Protein AF-A0A9K3KNZ1-F1 (afdb_monomer_lite)

Structure (mmCIF, N/CA/C/O backbone):
data_AF-A0A9K3KNZ1-F1
#
_entry.id   AF-A0A9K3KNZ1-F1
#
loop_
_atom_site.group_PDB
_atom_site.id
_atom_site.type_symbol
_atom_site.label_atom_id
_atom_site.label_alt_id
_atom_site.label_comp_id
_atom_site.label_asym_id
_atom_site.label_entity_id
_atom_site.label_seq_id
_atom_site.pdbx_PDB_ins_code
_atom_site.Cartn_x
_atom_site.Cartn_y
_atom_site.Cartn_z
_atom_site.occupancy
_atom_site.B_iso_or_equiv
_atom_site.auth_seq_id
_atom_site.auth_comp_id
_atom_site.auth_asym_id
_atom_site.auth_atom_id
_atom_site.pdbx_PDB_model_num
ATOM 1 N N . MET A 1 1 ? -17.322 18.403 19.297 1.00 56.75 1 MET A N 1
ATOM 2 C CA . MET A 1 1 ? -16.375 17.903 18.271 1.00 56.75 1 MET A CA 1
ATOM 3 C C . MET A 1 1 ? -15.314 16.937 18.817 1.00 56.75 1 MET A C 1
ATOM 5 O O . MET A 1 1 ? -14.720 16.246 18.007 1.00 56.75 1 MET A O 1
ATOM 9 N N . GLN A 1 2 ? -15.089 16.826 20.138 1.00 58.53 2 GLN A N 1
ATOM 10 C CA . GLN A 1 2 ? -14.068 15.918 20.702 1.00 58.53 2 GLN A CA 1
ATOM 11 C C . GLN A 1 2 ? -14.453 14.420 20.696 1.00 58.53 2 GLN A C 1
ATOM 13 O O . GLN A 1 2 ? -13.563 13.578 20.705 1.00 58.53 2 GLN A O 1
ATOM 18 N N . ASP A 1 3 ? -15.739 14.062 20.605 1.00 65.00 3 ASP A N 1
ATOM 19 C CA . ASP A 1 3 ? -16.159 12.649 20.689 1.00 65.00 3 ASP A CA 1
ATOM 20 C C . ASP A 1 3 ? -15.956 11.832 19.403 1.00 65.00 3 ASP A C 1
ATOM 22 O O . ASP A 1 3 ? -15.858 10.611 19.470 1.00 65.00 3 ASP A O 1
ATOM 26 N N . ALA A 1 4 ? -15.814 12.471 18.235 1.00 68.81 4 ALA A N 1
ATOM 27 C CA . ALA A 1 4 ? -15.730 11.769 16.945 1.00 68.81 4 ALA A CA 1
ATOM 28 C C . ALA A 1 4 ? -14.443 10.936 16.753 1.00 68.81 4 ALA A C 1
ATOM 30 O O . ALA A 1 4 ? -14.335 10.170 15.798 1.00 68.81 4 ALA A O 1
ATOM 31 N N . HIS A 1 5 ? -13.453 11.092 17.637 1.00 73.81 5 HIS A N 1
ATOM 32 C CA . HIS A 1 5 ? -12.171 10.388 17.557 1.00 73.81 5 HIS A CA 1
ATOM 33 C C . HIS A 1 5 ? -12.061 9.186 18.500 1.00 73.81 5 HIS A C 1
ATOM 35 O O . HIS A 1 5 ? -11.111 8.418 18.365 1.00 73.81 5 HIS A O 1
ATOM 41 N N . ARG A 1 6 ? -13.004 8.997 19.435 1.00 76.19 6 ARG A N 1
ATOM 42 C CA . ARG A 1 6 ? -12.892 7.946 20.462 1.00 76.19 6 ARG A CA 1
ATOM 43 C C . ARG A 1 6 ? -12.923 6.530 19.890 1.00 76.19 6 ARG A C 1
ATOM 45 O O . ARG A 1 6 ? -12.219 5.670 20.405 1.00 76.19 6 ARG A O 1
ATOM 52 N N . ASP A 1 7 ? -13.645 6.329 18.793 1.00 86.12 7 ASP A N 1
ATOM 53 C CA . ASP A 1 7 ? -13.829 5.002 18.193 1.00 86.12 7 ASP A CA 1
ATOM 54 C C . ASP A 1 7 ? -12.825 4.696 17.071 1.00 86.12 7 ASP A C 1
ATOM 56 O O . ASP A 1 7 ? -12.917 3.663 16.409 1.00 86.12 7 ASP A O 1
ATOM 60 N N . LYS A 1 8 ? -11.864 5.595 16.819 1.00 92.12 8 LYS A N 1
ATOM 61 C CA . LYS A 1 8 ? -10.860 5.391 15.774 1.00 92.12 8 LYS A CA 1
ATOM 62 C C . LYS A 1 8 ? -9.713 4.528 16.277 1.00 92.12 8 LYS A C 1
ATOM 64 O O . LYS A 1 8 ? -9.172 4.757 17.362 1.00 92.12 8 LYS A O 1
ATOM 69 N N . LEU A 1 9 ? -9.297 3.591 15.432 1.00 96.31 9 LEU A N 1
ATOM 70 C CA . LEU A 1 9 ? -8.069 2.833 15.613 1.00 96.31 9 LEU A CA 1
ATOM 71 C C . LEU A 1 9 ? -6.930 3.459 14.807 1.00 96.31 9 LEU A C 1
ATOM 73 O O . LEU A 1 9 ? -7.128 4.052 13.745 1.00 96.31 9 LEU A O 1
ATOM 77 N N . TYR A 1 10 ? -5.722 3.308 15.330 1.00 96.88 10 TYR A N 1
ATOM 78 C CA . TYR A 1 10 ? -4.484 3.812 14.765 1.00 96.88 10 TYR A CA 1
ATOM 79 C C . TYR A 1 10 ? -3.461 2.685 14.714 1.00 96.88 10 TYR A C 1
ATOM 81 O O . TYR A 1 10 ? -3.226 1.983 15.696 1.00 96.88 10 TYR A O 1
ATOM 89 N N . PHE A 1 11 ? -2.823 2.534 13.562 1.00 96.38 11 PHE A N 1
ATOM 90 C CA . PHE A 1 11 ? -1.674 1.670 13.368 1.00 96.38 11 PHE A CA 1
ATOM 91 C C . PHE A 1 11 ? -0.395 2.459 13.620 1.00 96.38 11 PHE A C 1
ATOM 93 O O . PHE A 1 11 ? -0.105 3.426 12.916 1.00 96.38 11 PHE A O 1
ATOM 100 N N . VAL A 1 12 ? 0.395 2.016 14.590 1.00 96.50 12 VAL A N 1
ATOM 101 C CA . VAL A 1 12 ? 1.758 2.493 14.816 1.00 96.50 12 VAL A CA 1
ATOM 102 C C . VAL A 1 12 ? 2.707 1.491 14.181 1.00 96.50 12 VAL A C 1
ATOM 104 O O . VAL A 1 12 ? 2.784 0.337 14.605 1.00 96.50 12 VAL A O 1
ATOM 107 N N . LYS A 1 13 ? 3.403 1.928 13.133 1.00 94.88 13 LYS A N 1
ATOM 108 C CA . LYS A 1 13 ? 4.329 1.112 12.347 1.00 94.88 13 LYS A CA 1
ATOM 109 C C . LYS A 1 13 ? 5.753 1.593 12.574 1.00 94.88 13 LYS A C 1
ATOM 111 O O . LYS A 1 13 ? 6.015 2.786 12.457 1.00 94.88 13 LYS A O 1
ATOM 116 N N . HIS A 1 14 ? 6.680 0.686 12.847 1.00 94.62 14 HIS A N 1
ATOM 117 C CA . HIS A 1 14 ? 8.103 1.029 12.857 1.00 94.62 14 HIS A CA 1
ATOM 118 C C . HIS A 1 14 ? 8.621 1.194 11.419 1.00 94.62 14 HIS A C 1
ATOM 120 O O . HIS A 1 14 ? 8.353 0.339 10.576 1.00 94.62 14 HIS A O 1
ATOM 126 N N . ARG A 1 15 ? 9.403 2.241 11.131 1.00 89.69 15 ARG A N 1
ATOM 127 C CA . ARG A 1 15 ? 9.950 2.545 9.790 1.00 89.69 15 ARG A CA 1
ATOM 128 C C . ARG A 1 15 ? 10.850 1.448 9.232 1.00 89.69 15 ARG A C 1
ATOM 130 O O . ARG A 1 15 ? 10.941 1.278 8.024 1.00 89.69 15 ARG A O 1
ATOM 137 N N . HIS A 1 16 ? 11.498 0.701 10.119 1.00 88.19 16 HIS A N 1
ATOM 138 C CA . HIS A 1 16 ? 12.354 -0.435 9.761 1.00 88.19 16 HIS A CA 1
ATOM 139 C C . HIS A 1 16 ? 11.642 -1.790 9.894 1.00 88.19 16 HIS A C 1
ATOM 141 O O . HIS A 1 16 ? 12.265 -2.839 9.746 1.00 88.19 16 HIS A O 1
ATOM 147 N N . GLY A 1 17 ? 10.348 -1.783 10.224 1.00 85.50 17 GLY A N 1
ATOM 148 C CA . GLY A 1 17 ? 9.545 -2.994 10.300 1.00 85.50 17 GLY A CA 1
ATOM 149 C C . GLY A 1 17 ? 9.274 -3.563 8.911 1.00 85.50 17 GLY A C 1
ATOM 150 O O . GLY A 1 17 ? 8.894 -2.832 8.004 1.00 85.50 17 GLY A O 1
ATOM 151 N N . ALA A 1 18 ? 9.415 -4.877 8.751 1.00 77.62 18 ALA A N 1
ATOM 152 C CA . ALA A 1 18 ? 9.097 -5.575 7.508 1.00 77.62 18 ALA A CA 1
ATOM 153 C C . ALA A 1 18 ? 7.996 -6.621 7.730 1.00 77.62 18 ALA A C 1
ATOM 155 O O . ALA A 1 18 ? 7.837 -7.163 8.828 1.00 77.62 18 ALA A O 1
ATOM 156 N N . GLN A 1 19 ? 7.244 -6.931 6.669 1.00 78.38 19 GLN A N 1
ATOM 157 C CA . GLN A 1 19 ? 6.255 -8.022 6.643 1.00 78.38 19 GLN A CA 1
ATOM 158 C C . GLN A 1 19 ? 5.173 -7.926 7.737 1.00 78.38 19 GLN A C 1
ATOM 160 O O . GLN A 1 19 ? 4.696 -8.942 8.238 1.00 78.38 19 GLN A O 1
ATOM 165 N N . GLY A 1 20 ? 4.813 -6.710 8.156 1.00 77.81 20 GLY A N 1
ATOM 166 C CA . GLY A 1 20 ? 3.788 -6.490 9.182 1.00 77.81 20 GLY A CA 1
ATOM 167 C C . GLY A 1 20 ? 4.187 -6.902 10.606 1.00 77.81 20 GLY A C 1
ATOM 168 O O . GLY A 1 20 ? 3.352 -6.832 11.501 1.00 77.81 20 GLY A O 1
ATOM 169 N N . LYS A 1 21 ? 5.446 -7.293 10.854 1.00 82.44 21 LYS A N 1
ATOM 170 C CA . LYS A 1 21 ? 5.914 -7.760 12.176 1.00 82.44 21 LYS A CA 1
ATOM 171 C C . LYS A 1 21 ? 6.105 -6.647 13.213 1.00 82.44 21 LYS A C 1
ATOM 173 O O . LYS A 1 21 ? 6.430 -6.932 14.360 1.00 82.44 21 LYS A O 1
ATOM 178 N N . SER A 1 22 ? 5.914 -5.389 12.824 1.00 90.06 22 SER A N 1
ATOM 179 C CA . SER A 1 22 ? 6.142 -4.218 13.683 1.00 90.06 22 SER A CA 1
ATOM 180 C C . SER A 1 22 ? 4.995 -3.216 13.585 1.00 90.06 22 SER A C 1
ATOM 182 O O . SER A 1 22 ? 5.227 -2.009 13.510 1.00 90.06 22 SER A O 1
ATOM 184 N N . VAL A 1 23 ? 3.766 -3.733 13.520 1.00 94.12 23 VAL A N 1
ATOM 185 C CA . VAL A 1 23 ? 2.541 -2.931 13.528 1.00 94.12 23 VAL A CA 1
ATOM 186 C C . VAL A 1 23 ? 1.781 -3.209 14.816 1.00 94.12 23 VAL A C 1
ATOM 188 O O . VAL A 1 23 ? 1.350 -4.338 15.044 1.00 94.12 23 VAL A O 1
ATOM 191 N N . THR A 1 24 ? 1.590 -2.174 15.626 1.00 96.31 24 THR A N 1
ATOM 192 C CA . THR A 1 24 ? 0.745 -2.225 16.824 1.00 96.31 24 THR A CA 1
ATOM 193 C C . THR A 1 24 ? -0.505 -1.387 16.591 1.00 96.31 24 THR A C 1
ATOM 195 O O . THR A 1 24 ? -0.439 -0.344 15.939 1.00 96.31 24 THR A O 1
ATOM 198 N N . VAL A 1 25 ? -1.649 -1.850 17.092 1.00 96.56 25 VAL A N 1
ATOM 199 C CA . VAL A 1 25 ? -2.932 -1.146 16.982 1.00 96.56 25 VAL A CA 1
ATOM 200 C C . VAL A 1 25 ? -3.245 -0.482 18.314 1.00 96.56 25 VAL A C 1
ATOM 202 O O . VAL A 1 25 ? -3.122 -1.128 19.352 1.00 96.56 25 VAL A O 1
ATOM 205 N N . TYR A 1 26 ? -3.663 0.776 18.271 1.00 97.44 26 TYR A N 1
ATOM 206 C CA . TYR A 1 26 ? -4.087 1.547 19.434 1.00 97.44 26 TYR A CA 1
ATOM 207 C C . TYR A 1 26 ? -5.403 2.257 19.140 1.00 97.44 26 TYR A C 1
ATOM 209 O O . TYR A 1 26 ? -5.618 2.713 18.017 1.00 97.44 26 TYR A O 1
ATOM 217 N N . ASN A 1 27 ? -6.266 2.419 20.138 1.00 96.12 27 ASN A N 1
ATOM 218 C CA . ASN A 1 27 ? -7.286 3.467 20.079 1.00 96.12 27 ASN A CA 1
ATOM 219 C C . ASN A 1 27 ? -6.664 4.853 20.359 1.00 96.12 27 ASN A C 1
ATOM 221 O O . ASN A 1 27 ? -5.473 4.974 20.653 1.00 96.12 27 ASN A O 1
ATOM 225 N N . HIS A 1 28 ? -7.462 5.919 20.269 1.00 94.94 28 HIS A N 1
ATOM 226 C CA . HIS A 1 28 ? -6.969 7.288 20.456 1.00 94.94 28 HIS A CA 1
ATOM 227 C C . HIS A 1 28 ? -6.302 7.540 21.824 1.00 94.94 28 HIS A C 1
ATOM 229 O O . HIS A 1 28 ? -5.242 8.172 21.896 1.00 94.94 28 HIS A O 1
ATOM 235 N N . THR A 1 29 ? -6.903 7.045 22.909 1.00 95.06 29 THR A N 1
ATOM 236 C CA . THR A 1 29 ? -6.374 7.225 24.269 1.00 95.06 29 THR A CA 1
ATOM 237 C C . THR A 1 29 ? -5.060 6.469 24.435 1.00 95.06 29 THR A C 1
ATOM 239 O O . THR A 1 29 ? -4.056 7.060 24.830 1.00 95.06 29 THR A O 1
ATOM 242 N N . GLU A 1 30 ? -5.031 5.191 24.052 1.00 96.38 30 GLU A N 1
ATOM 243 C CA . GLU A 1 30 ? -3.831 4.353 24.144 1.00 96.38 30 GLU A CA 1
ATOM 244 C C . GLU A 1 30 ? -2.679 4.897 23.292 1.00 96.38 30 GLU A C 1
ATOM 246 O O . GLU A 1 30 ? -1.525 4.860 23.718 1.00 96.38 30 GLU A O 1
ATOM 251 N N . LEU A 1 31 ? -2.981 5.440 22.106 1.00 96.81 31 LEU A N 1
ATOM 252 C CA . LEU A 1 31 ? -1.990 6.078 21.244 1.00 96.81 31 LEU A CA 1
ATOM 253 C C . LEU A 1 31 ? -1.366 7.293 21.936 1.00 96.81 31 LEU A C 1
ATOM 255 O O . LEU A 1 31 ? -0.150 7.461 21.890 1.00 96.81 31 LEU A O 1
ATOM 259 N N . THR A 1 32 ? -2.184 8.127 22.583 1.00 95.19 32 THR A N 1
ATOM 260 C CA . THR A 1 32 ? -1.718 9.322 23.303 1.00 95.19 32 THR A CA 1
ATOM 261 C C . THR A 1 32 ? -0.807 8.935 24.469 1.00 95.19 32 THR A C 1
ATOM 263 O O . THR A 1 32 ? 0.271 9.506 24.637 1.00 95.19 32 THR A O 1
ATOM 266 N N . GLU A 1 33 ? -1.193 7.917 25.240 1.00 96.25 33 GLU A N 1
ATOM 267 C CA . GLU A 1 33 ? -0.370 7.382 26.329 1.00 96.25 33 GLU A CA 1
ATOM 268 C C . GLU A 1 33 ? 0.934 6.757 25.824 1.00 96.25 33 GLU A C 1
ATOM 270 O O . GLU A 1 33 ? 1.996 6.944 26.420 1.00 96.25 33 GLU A O 1
ATOM 275 N N . TRP A 1 34 ? 0.877 6.006 24.724 1.00 96.50 34 TRP A N 1
ATOM 276 C CA . TRP A 1 34 ? 2.064 5.448 24.084 1.00 96.50 34 TRP A CA 1
ATOM 277 C C . TRP A 1 34 ? 3.009 6.555 23.604 1.00 96.50 34 TRP A C 1
ATOM 279 O O . TRP A 1 34 ? 4.209 6.489 23.878 1.00 96.50 34 TRP A O 1
ATOM 289 N N . TRP A 1 35 ? 2.468 7.600 22.974 1.00 95.94 35 TRP A N 1
ATOM 290 C CA . TRP A 1 35 ? 3.231 8.744 22.476 1.00 95.94 35 TRP A CA 1
ATOM 291 C C . TRP A 1 35 ? 3.945 9.501 23.599 1.00 95.94 35 TRP A C 1
ATOM 293 O O . TRP A 1 35 ? 5.092 9.902 23.439 1.00 95.94 35 TRP A O 1
ATOM 303 N N . ALA A 1 36 ? 3.308 9.648 24.763 1.00 96.62 36 ALA A N 1
ATOM 304 C CA . ALA A 1 36 ? 3.919 10.294 25.924 1.00 96.62 36 ALA A CA 1
ATOM 305 C C . ALA A 1 36 ? 5.085 9.490 26.537 1.00 96.62 36 ALA A C 1
ATOM 307 O O . ALA A 1 36 ? 5.925 10.063 27.227 1.00 96.62 36 ALA A O 1
ATOM 308 N N . ARG A 1 37 ? 5.134 8.168 26.314 1.00 96.44 37 ARG A N 1
ATOM 309 C CA . ARG A 1 37 ? 6.168 7.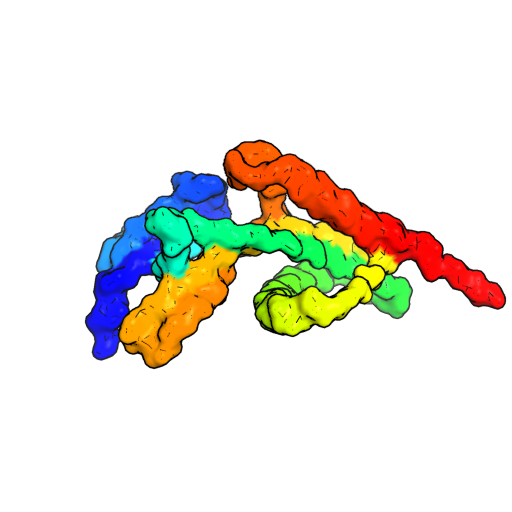272 26.866 1.00 96.44 37 ARG A CA 1
ATOM 310 C C . ARG A 1 37 ? 7.308 6.965 25.897 1.00 96.44 37 ARG A C 1
ATOM 312 O O . ARG A 1 37 ? 8.347 6.477 26.337 1.00 96.44 37 ARG A O 1
ATOM 319 N N . THR A 1 38 ? 7.114 7.158 24.594 1.00 94.25 38 THR A N 1
ATOM 320 C CA . THR A 1 38 ? 8.147 6.826 23.608 1.00 94.25 38 THR A CA 1
ATOM 321 C C . THR A 1 38 ? 9.215 7.918 23.546 1.00 94.25 38 THR A C 1
ATOM 323 O O . THR A 1 38 ? 8.913 9.099 23.400 1.00 94.25 38 THR A O 1
ATOM 326 N N . ASN A 1 39 ? 10.484 7.520 23.631 1.00 92.75 39 ASN A N 1
ATOM 327 C CA . ASN A 1 39 ? 11.619 8.448 23.580 1.00 92.75 39 ASN A CA 1
ATOM 328 C C . ASN A 1 39 ? 12.106 8.726 22.148 1.00 92.75 39 ASN A C 1
ATOM 330 O O . ASN A 1 39 ? 12.957 9.588 21.952 1.00 92.75 39 ASN A O 1
ATOM 334 N N . ASN A 1 40 ? 11.597 7.993 21.151 1.00 90.88 40 ASN A N 1
ATOM 335 C CA . ASN A 1 40 ? 11.980 8.167 19.753 1.00 90.88 40 ASN A CA 1
ATOM 336 C C . ASN A 1 40 ? 10.757 8.034 18.840 1.00 90.88 40 ASN A C 1
ATOM 338 O O . ASN A 1 40 ? 10.402 6.947 18.397 1.00 90.88 40 ASN A O 1
ATOM 342 N N . THR A 1 41 ? 10.097 9.155 18.568 1.00 91.75 41 THR A N 1
ATOM 343 C CA . THR A 1 41 ? 8.922 9.213 17.687 1.00 91.75 41 THR A CA 1
ATOM 344 C C . THR A 1 41 ? 9.293 9.185 16.203 1.00 91.75 41 THR A C 1
ATOM 346 O O . THR A 1 41 ? 8.449 8.857 15.369 1.00 91.75 41 THR A O 1
ATOM 349 N N . HIS A 1 42 ? 10.547 9.491 15.853 1.00 93.19 42 HIS A N 1
ATOM 350 C CA . HIS A 1 42 ? 11.000 9.589 14.465 1.00 93.19 42 HIS A CA 1
ATOM 351 C C . HIS A 1 42 ? 11.087 8.234 13.763 1.00 93.19 42 HIS A C 1
ATOM 353 O O . HIS A 1 42 ? 10.956 8.191 12.543 1.00 93.19 42 HIS A O 1
ATOM 359 N N . ASP A 1 43 ? 11.218 7.140 14.510 1.00 94.56 43 ASP A N 1
ATOM 360 C CA . ASP A 1 43 ? 11.285 5.780 13.962 1.00 94.56 43 ASP A CA 1
ATOM 361 C C . ASP A 1 43 ? 9.909 5.186 13.649 1.00 94.56 43 ASP A C 1
ATOM 363 O O . ASP A 1 43 ? 9.812 4.050 13.184 1.00 94.56 43 ASP A O 1
ATOM 367 N N . PHE A 1 44 ? 8.829 5.937 13.875 1.00 95.56 44 PHE A N 1
ATOM 368 C CA . PHE A 1 44 ? 7.470 5.443 13.713 1.00 95.56 44 PHE A CA 1
ATOM 369 C C . PHE A 1 44 ? 6.674 6.241 12.681 1.00 95.56 44 PHE A C 1
ATOM 371 O O . PHE A 1 44 ? 6.930 7.414 12.402 1.00 95.56 44 PHE A O 1
ATOM 378 N N . VAL A 1 45 ? 5.686 5.565 12.106 1.00 93.62 45 VAL A N 1
ATOM 379 C CA . VAL A 1 45 ? 4.618 6.143 11.296 1.00 93.62 45 VAL A CA 1
ATOM 380 C C . VAL A 1 45 ? 3.305 5.792 11.977 1.00 93.62 45 VAL A C 1
ATOM 382 O O . VAL A 1 45 ? 3.022 4.618 12.223 1.00 93.62 45 VAL A O 1
ATOM 385 N N . VAL A 1 46 ? 2.510 6.813 12.290 1.00 95.19 46 VAL A N 1
ATOM 386 C CA . VAL A 1 46 ? 1.154 6.644 12.815 1.00 95.19 46 VAL A CA 1
ATOM 387 C C . VAL A 1 46 ? 0.181 6.811 11.663 1.00 95.19 46 VAL A C 1
ATOM 389 O O . VAL A 1 46 ? 0.200 7.824 10.967 1.00 95.19 46 VAL A O 1
ATOM 392 N N . GLN A 1 47 ? -0.668 5.815 11.462 1.00 95.12 47 GLN A N 1
ATOM 393 C CA . GLN A 1 47 ? -1.643 5.785 10.385 1.00 95.12 47 GLN A CA 1
ATOM 394 C C . GLN A 1 47 ? -3.021 5.489 10.972 1.00 95.12 47 GLN A C 1
ATOM 396 O O . GLN A 1 47 ? -3.184 4.503 11.682 1.00 95.12 47 GLN A O 1
ATOM 401 N N . GLU A 1 48 ? -4.024 6.310 10.666 1.00 95.00 48 GLU A N 1
ATOM 402 C CA . GLU A 1 48 ? -5.416 5.979 10.997 1.00 95.00 48 GLU A CA 1
ATOM 403 C C . GLU A 1 48 ? -5.832 4.676 10.291 1.00 95.00 48 GLU A C 1
ATOM 405 O O . GLU A 1 48 ? -5.459 4.428 9.138 1.00 95.00 48 GLU A O 1
ATOM 410 N N . GLU A 1 49 ? -6.589 3.823 10.982 1.00 94.56 49 GLU A N 1
ATOM 411 C CA . GLU A 1 49 ? -7.102 2.596 10.393 1.00 94.56 49 GLU A CA 1
ATOM 412 C C . GLU A 1 49 ? -7.998 2.901 9.186 1.00 94.56 49 GLU A C 1
ATOM 414 O O . GLU A 1 49 ? -8.960 3.666 9.247 1.00 94.56 49 GLU A O 1
ATOM 419 N N . VAL A 1 50 ? -7.719 2.215 8.079 1.00 92.25 50 VAL A N 1
ATOM 420 C CA . VAL A 1 50 ? -8.650 2.127 6.957 1.00 92.25 50 VAL A CA 1
ATOM 421 C C . VAL A 1 50 ? -9.536 0.912 7.187 1.00 92.25 50 VAL A C 1
ATOM 423 O O . VAL A 1 50 ? -9.089 -0.218 6.977 1.00 92.25 50 VAL A O 1
ATOM 426 N N . VAL A 1 51 ? -10.789 1.145 7.588 1.00 92.81 51 VAL A N 1
ATOM 427 C CA . VAL A 1 51 ? -11.792 0.081 7.743 1.00 92.81 51 VAL A CA 1
ATOM 428 C C . VAL A 1 51 ? -11.991 -0.606 6.388 1.00 92.81 51 VAL A C 1
ATOM 430 O O . VAL A 1 51 ? -12.525 0.014 5.459 1.00 92.81 51 VAL A O 1
ATOM 433 N N . PRO A 1 52 ? -11.550 -1.865 6.223 1.00 94.00 52 PRO A N 1
ATOM 434 C CA . PRO A 1 52 ? -11.516 -2.490 4.915 1.00 94.00 52 PRO A CA 1
ATOM 435 C C . PRO A 1 52 ? -12.913 -2.937 4.490 1.00 94.00 52 PRO A C 1
ATOM 437 O O . PRO A 1 52 ? -13.738 -3.358 5.302 1.00 94.00 52 PRO A O 1
ATOM 440 N N . HIS A 1 53 ? -13.161 -2.903 3.190 1.00 91.94 53 HIS A N 1
ATOM 441 C CA . HIS A 1 53 ? -14.230 -3.646 2.555 1.00 91.94 53 HIS A CA 1
ATOM 442 C C . HIS A 1 53 ? -13.878 -5.134 2.584 1.00 91.94 53 HIS A C 1
ATOM 444 O O . HIS A 1 53 ? -12.774 -5.539 2.207 1.00 91.94 53 HIS A O 1
ATOM 450 N N . LEU A 1 54 ? -14.811 -5.954 3.063 1.00 93.25 54 LEU A N 1
ATOM 451 C CA . LEU A 1 54 ? -14.599 -7.388 3.219 1.00 93.25 54 LEU A CA 1
ATOM 452 C C . LEU A 1 54 ? -15.183 -8.137 2.026 1.00 93.25 54 LEU A C 1
ATOM 454 O O . LEU A 1 54 ? -16.394 -8.149 1.818 1.00 93.25 54 LEU A O 1
ATOM 458 N N . TYR A 1 55 ? -14.336 -8.849 1.290 1.00 88.50 55 TYR A N 1
ATOM 459 C CA . TYR A 1 55 ? -14.792 -9.776 0.263 1.00 88.50 55 TYR A CA 1
ATOM 460 C C . TYR A 1 55 ? -14.992 -11.155 0.893 1.00 88.50 55 TYR A C 1
ATOM 462 O O . TYR A 1 55 ? -14.038 -11.785 1.352 1.00 88.50 55 TYR A O 1
ATOM 470 N N . ARG A 1 56 ? -16.248 -11.621 0.961 1.00 94.12 56 ARG A N 1
ATOM 471 C CA . ARG A 1 56 ? -16.626 -12.891 1.621 1.00 94.12 56 ARG A CA 1
ATOM 472 C C . ARG A 1 56 ? -16.122 -12.977 3.072 1.00 94.12 56 ARG A C 1
ATOM 474 O O . ARG A 1 56 ? -15.566 -13.991 3.492 1.00 94.12 56 ARG A O 1
ATOM 481 N N . GLY A 1 57 ? -16.264 -11.878 3.816 1.00 94.69 57 GLY A N 1
ATOM 482 C CA . GLY A 1 57 ? -15.836 -11.780 5.216 1.00 94.69 57 GLY A CA 1
ATOM 483 C C . GLY A 1 57 ? -14.319 -11.720 5.420 1.00 94.69 57 GLY A C 1
ATOM 484 O O . GLY A 1 57 ? -13.858 -11.801 6.554 1.00 94.69 57 GLY A O 1
ATOM 485 N N . ARG A 1 58 ? -13.524 -11.587 4.350 1.00 92.19 58 ARG A N 1
ATOM 486 C CA . ARG A 1 58 ? -12.062 -11.495 4.429 1.00 92.19 58 ARG A CA 1
ATOM 487 C C . ARG A 1 58 ? -11.570 -10.152 3.910 1.00 92.19 58 ARG A C 1
ATOM 489 O O . ARG A 1 58 ? -12.017 -9.671 2.870 1.00 92.19 58 ARG A O 1
ATOM 496 N N . LYS A 1 59 ? -10.606 -9.574 4.626 1.00 92.44 59 LYS A N 1
ATOM 497 C CA . LYS A 1 59 ? -9.818 -8.438 4.144 1.00 92.44 59 LYS A CA 1
ATOM 498 C C . LYS A 1 59 ? -8.950 -8.900 2.972 1.00 92.44 59 LYS A C 1
ATOM 500 O O . LYS A 1 59 ? -8.373 -9.986 3.020 1.00 92.44 59 LYS A O 1
ATOM 505 N N . PHE A 1 60 ? -8.821 -8.053 1.961 1.00 88.12 60 PHE A N 1
ATOM 506 C CA . PHE A 1 60 ? -7.837 -8.205 0.897 1.00 88.12 60 PHE A CA 1
ATOM 507 C C . PHE A 1 60 ? -7.130 -6.869 0.668 1.00 88.12 60 PHE A C 1
ATOM 509 O O . PHE A 1 60 ? -7.676 -5.813 0.977 1.00 88.12 60 PHE A O 1
ATOM 516 N N . VAL A 1 61 ? -5.902 -6.940 0.166 1.00 90.19 61 VAL A N 1
ATOM 517 C CA . VAL A 1 61 ? -5.094 -5.797 -0.269 1.00 90.19 61 VAL A CA 1
ATOM 518 C C . VAL A 1 61 ? -4.855 -5.995 -1.756 1.00 90.19 61 VAL A C 1
ATOM 520 O O . VAL A 1 61 ? -4.572 -7.117 -2.181 1.00 90.19 61 VAL A O 1
ATOM 523 N N . MET A 1 62 ? -4.988 -4.935 -2.543 1.00 90.19 62 MET A N 1
ATOM 524 C CA . MET A 1 62 ? -4.580 -4.954 -3.944 1.00 90.19 62 MET A CA 1
ATOM 525 C C . MET A 1 62 ? -3.173 -4.387 -4.032 1.00 90.19 62 MET A C 1
ATOM 527 O O . MET A 1 62 ? -2.923 -3.315 -3.491 1.00 90.19 62 MET A O 1
ATOM 531 N N . ARG A 1 63 ? -2.266 -5.093 -4.707 1.00 90.25 63 ARG A N 1
ATOM 532 C CA . ARG A 1 63 ? -0.935 -4.573 -5.014 1.00 90.25 63 ARG A CA 1
ATOM 533 C C . ARG A 1 63 ? -0.871 -4.202 -6.485 1.00 90.25 63 ARG A C 1
ATOM 535 O O . ARG A 1 63 ? -1.059 -5.076 -7.328 1.00 90.25 63 ARG A O 1
ATOM 542 N N . SER A 1 64 ? -0.596 -2.938 -6.782 1.00 90.00 64 SER A N 1
ATOM 543 C CA . SER A 1 64 ? -0.208 -2.516 -8.130 1.00 90.00 64 SER A CA 1
ATOM 544 C C . SER A 1 64 ? 1.297 -2.280 -8.193 1.00 90.00 64 SER A C 1
ATOM 546 O O . SER A 1 64 ? 1.943 -2.093 -7.161 1.00 90.00 64 SER A O 1
ATOM 548 N N . HIS A 1 65 ? 1.855 -2.314 -9.400 1.00 89.38 65 HIS A N 1
ATOM 549 C CA . HIS A 1 65 ? 3.253 -1.980 -9.637 1.00 89.38 65 HIS A CA 1
ATOM 550 C C . HIS A 1 65 ? 3.333 -0.801 -10.597 1.00 89.38 65 HIS A C 1
ATOM 552 O O . HIS A 1 65 ? 2.580 -0.745 -11.568 1.00 89.38 65 HIS A O 1
ATOM 558 N N . ILE A 1 66 ? 4.223 0.142 -10.306 1.00 87.19 66 ILE A N 1
ATOM 559 C CA . ILE A 1 66 ? 4.466 1.318 -11.140 1.00 87.19 66 ILE A CA 1
ATOM 560 C C . ILE A 1 66 ? 5.944 1.346 -11.477 1.00 87.19 66 ILE A C 1
ATOM 562 O O . ILE A 1 66 ? 6.786 1.414 -10.581 1.00 87.19 66 ILE A O 1
ATOM 566 N N . LEU A 1 67 ? 6.252 1.321 -12.769 1.00 86.69 67 LEU A N 1
ATOM 567 C CA . LEU A 1 67 ? 7.593 1.580 -13.261 1.00 86.69 67 LEU A CA 1
ATOM 568 C C . LEU A 1 67 ? 7.774 3.093 -13.413 1.00 86.69 67 LEU A C 1
ATOM 570 O O . LEU A 1 67 ? 7.043 3.743 -14.155 1.00 86.69 67 LEU A O 1
ATOM 574 N N . VAL A 1 68 ? 8.750 3.648 -12.704 1.00 81.62 68 VAL A N 1
ATOM 575 C CA . VAL A 1 68 ? 9.182 5.042 -12.828 1.00 81.62 68 VAL A CA 1
ATOM 576 C C . VAL A 1 68 ? 10.576 5.040 -13.427 1.00 81.62 68 VAL A C 1
ATOM 578 O O . VAL A 1 68 ? 11.444 4.310 -12.954 1.00 81.62 68 VAL A O 1
ATOM 581 N N . TRP A 1 69 ? 10.826 5.854 -14.447 1.00 80.25 69 TRP A N 1
ATOM 582 C CA . TRP A 1 69 ? 12.163 5.987 -15.015 1.00 80.25 69 TRP A CA 1
ATOM 583 C C . TRP A 1 69 ? 12.461 7.414 -15.436 1.00 80.25 69 TRP A C 1
ATOM 585 O O . TRP A 1 69 ? 11.571 8.168 -15.827 1.00 80.25 69 TRP A O 1
ATOM 595 N N . HIS A 1 70 ? 13.736 7.786 -15.344 1.00 73.75 70 HIS A N 1
ATOM 596 C CA . HIS A 1 70 ? 14.202 9.100 -15.757 1.00 73.75 70 HIS A CA 1
ATOM 597 C C . HIS A 1 70 ? 14.908 9.008 -17.108 1.00 73.75 70 HIS A C 1
ATOM 599 O O . HIS A 1 70 ? 15.956 8.367 -17.247 1.00 73.75 70 HIS A O 1
ATOM 605 N N . HIS A 1 71 ? 14.360 9.724 -18.087 1.00 66.62 71 HIS A N 1
ATOM 606 C CA . HIS A 1 71 ? 14.956 9.889 -19.403 1.00 66.62 71 HIS A CA 1
ATOM 607 C C . HIS A 1 71 ? 15.747 11.199 -19.442 1.00 66.62 71 HIS A C 1
ATOM 609 O O . HIS A 1 71 ? 15.169 12.288 -19.450 1.00 66.62 71 HIS A O 1
ATOM 615 N N . GLN A 1 72 ? 17.079 11.121 -19.461 1.00 59.66 72 GLN A N 1
ATOM 616 C CA . GLN A 1 72 ? 17.883 12.329 -19.626 1.00 59.66 72 GLN A CA 1
ATOM 617 C C . GLN A 1 72 ? 17.969 12.652 -21.116 1.00 59.66 72 GLN A C 1
ATOM 619 O O . GLN A 1 72 ? 18.741 12.033 -21.833 1.00 59.66 72 GLN A O 1
ATOM 624 N N . SER A 1 73 ? 17.186 13.624 -21.588 1.00 57.91 73 SER A N 1
ATOM 625 C CA . SER A 1 73 ? 17.349 14.122 -22.955 1.00 57.91 73 SER A CA 1
ATOM 626 C C . SER A 1 73 ? 18.740 14.751 -23.098 1.00 57.91 73 SER A C 1
ATOM 628 O O . SER A 1 73 ? 19.102 15.642 -22.322 1.00 57.91 73 SER A O 1
ATOM 630 N N . ALA A 1 74 ? 19.508 14.307 -24.095 1.00 55.53 74 ALA A N 1
ATOM 631 C CA . ALA A 1 74 ? 20.887 14.725 -24.370 1.00 55.53 74 ALA A CA 1
ATOM 632 C C . ALA A 1 74 ? 21.119 16.253 -24.498 1.00 55.53 74 ALA A C 1
ATOM 634 O O . ALA A 1 74 ? 22.262 16.696 -24.539 1.00 55.53 74 ALA A O 1
ATOM 635 N N . LYS A 1 75 ? 20.070 17.087 -24.524 1.00 56.31 75 LYS A N 1
ATOM 636 C CA . LYS A 1 75 ? 20.177 18.543 -24.719 1.00 56.31 75 LYS A CA 1
ATOM 637 C C . LYS A 1 75 ? 20.549 19.381 -23.481 1.00 56.31 75 LYS A C 1
ATOM 639 O O . LYS A 1 75 ? 20.756 20.573 -23.647 1.00 56.31 75 LYS A O 1
ATOM 644 N N . ASN A 1 76 ? 20.663 18.817 -22.271 1.00 51.81 76 ASN A N 1
ATOM 645 C CA . ASN A 1 76 ? 20.775 19.616 -21.028 1.00 51.81 76 ASN A CA 1
ATOM 646 C C . ASN A 1 76 ? 21.992 19.300 -20.121 1.00 51.81 76 ASN A C 1
ATOM 648 O O . ASN A 1 76 ? 21.905 19.456 -18.902 1.00 51.81 76 ASN A O 1
ATOM 652 N N . MET A 1 77 ? 23.124 18.839 -20.666 1.00 49.69 77 MET A N 1
ATOM 653 C CA . MET A 1 77 ? 24.254 18.312 -19.872 1.00 49.69 77 MET A CA 1
ATOM 654 C C . MET A 1 77 ? 25.214 19.332 -19.222 1.00 49.69 77 MET A C 1
ATOM 656 O O . MET A 1 77 ? 26.225 18.903 -18.676 1.00 49.69 77 MET A O 1
ATOM 660 N N . GLU A 1 78 ? 24.931 20.639 -19.192 1.00 52.25 78 GLU A N 1
ATOM 661 C CA . GLU A 1 78 ? 25.948 21.604 -18.724 1.00 52.25 78 GLU A CA 1
ATOM 662 C C . GLU A 1 78 ? 25.948 21.973 -17.229 1.00 52.25 78 GLU A C 1
ATOM 664 O O . GLU A 1 78 ? 26.920 22.568 -16.795 1.00 52.25 78 GLU A O 1
ATOM 669 N N . ASN A 1 79 ? 24.972 21.598 -16.388 1.00 53.56 79 ASN A N 1
ATOM 670 C CA . ASN A 1 79 ? 25.012 21.964 -14.953 1.00 53.56 79 ASN A CA 1
ATOM 671 C C . ASN A 1 79 ? 24.321 20.915 -14.057 1.00 53.56 79 ASN A C 1
ATOM 673 O O . ASN A 1 79 ? 23.084 20.869 -14.006 1.00 53.56 79 ASN A O 1
ATOM 677 N N . GLY A 1 80 ? 25.084 20.063 -13.354 1.00 54.00 80 GLY A N 1
ATOM 678 C CA . GLY A 1 80 ? 24.521 18.932 -12.602 1.00 54.00 80 GLY A CA 1
ATOM 679 C C . GLY A 1 80 ? 25.300 18.486 -11.360 1.00 54.00 80 GLY A C 1
ATOM 680 O O . GLY A 1 80 ? 26.250 17.721 -11.474 1.00 54.00 80 GLY A O 1
ATOM 681 N N . SER A 1 81 ? 24.800 18.861 -10.179 1.00 51.81 81 SER A N 1
ATOM 682 C CA . SER A 1 81 ? 25.016 18.124 -8.917 1.00 51.81 81 SER A CA 1
ATOM 683 C C . SER A 1 81 ? 23.779 18.103 -8.000 1.00 51.81 81 SER A C 1
ATOM 685 O O . SER A 1 81 ? 23.587 17.124 -7.289 1.00 51.81 81 SER A O 1
ATOM 687 N N . ASP A 1 82 ? 22.868 19.081 -8.089 1.00 53.75 82 ASP A N 1
ATOM 688 C CA . ASP A 1 82 ? 21.755 19.224 -7.121 1.00 53.75 82 ASP A CA 1
ATOM 689 C C . ASP A 1 82 ? 20.415 18.559 -7.515 1.00 53.75 82 ASP A C 1
ATOM 691 O O . ASP A 1 82 ? 19.417 18.693 -6.811 1.00 53.75 82 ASP A O 1
ATOM 695 N N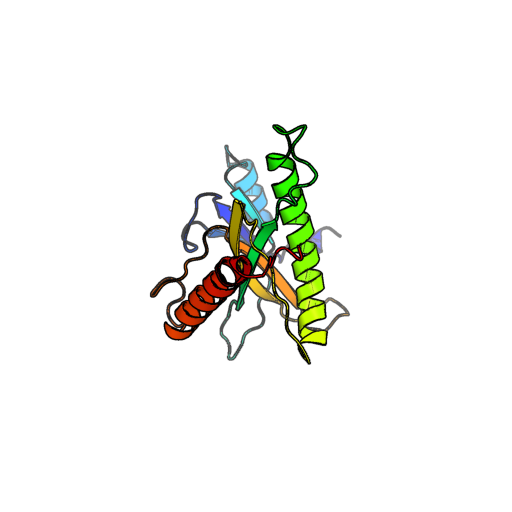 . ARG A 1 83 ? 20.333 17.828 -8.637 1.00 54.19 83 ARG A N 1
ATOM 696 C CA . ARG A 1 83 ? 19.024 17.404 -9.191 1.00 54.19 83 ARG A CA 1
ATOM 697 C C . ARG A 1 83 ? 18.407 16.141 -8.575 1.00 54.19 83 ARG A C 1
ATOM 699 O O . ARG A 1 83 ? 17.199 15.972 -8.681 1.00 54.19 83 ARG A O 1
ATOM 706 N N . PHE A 1 84 ? 19.180 15.284 -7.908 1.00 49.59 84 PHE A N 1
ATOM 707 C CA . PHE A 1 84 ? 18.669 13.993 -7.415 1.00 49.59 84 PHE A CA 1
ATOM 708 C C . PHE A 1 84 ? 17.686 14.108 -6.237 1.00 49.59 84 PHE A C 1
ATOM 710 O O . PHE A 1 84 ? 16.777 13.288 -6.125 1.00 49.59 84 PHE A O 1
ATOM 717 N N . ALA A 1 85 ? 17.828 15.121 -5.375 1.00 50.84 85 ALA A N 1
ATOM 718 C CA . ALA A 1 85 ? 16.912 15.334 -4.249 1.00 50.84 85 ALA A CA 1
ATOM 719 C C . ALA A 1 85 ? 15.533 15.842 -4.712 1.00 50.84 85 ALA A C 1
ATOM 721 O O . ALA A 1 85 ? 14.507 15.410 -4.188 1.00 50.84 85 ALA A O 1
ATOM 722 N N . ASN A 1 86 ? 15.504 16.677 -5.755 1.00 50.59 86 ASN A N 1
ATOM 723 C CA . ASN A 1 86 ? 14.258 17.167 -6.350 1.00 50.59 86 ASN A CA 1
ATOM 724 C C . ASN A 1 86 ? 13.474 16.040 -7.035 1.00 50.59 86 ASN A C 1
ATOM 726 O O . ASN A 1 86 ? 12.249 16.014 -6.953 1.00 50.59 86 ASN A O 1
ATOM 730 N N . SER A 1 87 ? 14.163 15.046 -7.605 1.00 49.72 87 SER A N 1
ATOM 731 C CA . SER A 1 87 ? 13.513 13.889 -8.226 1.00 49.72 87 SER A CA 1
ATOM 732 C C . SER A 1 87 ? 12.691 13.051 -7.241 1.00 49.72 87 SER A C 1
ATOM 734 O O . SER A 1 87 ? 11.689 12.480 -7.644 1.00 49.72 87 SER A O 1
ATOM 736 N N . PHE A 1 88 ? 13.040 12.990 -5.949 1.00 45.78 88 PHE A N 1
ATOM 737 C CA . PHE A 1 88 ? 12.217 12.285 -4.951 1.00 45.78 88 PHE A CA 1
ATOM 738 C C . PHE A 1 88 ? 10.918 13.030 -4.626 1.00 45.78 88 PHE A C 1
ATOM 740 O O . PHE A 1 88 ? 9.868 12.402 -4.500 1.00 45.78 88 PHE A O 1
ATOM 747 N N . GLN A 1 89 ? 10.969 14.360 -4.545 1.00 50.84 89 GLN A N 1
ATOM 748 C CA . GLN A 1 89 ? 9.777 15.190 -4.361 1.00 50.84 89 GLN A CA 1
ATOM 749 C C . GLN A 1 89 ? 8.883 15.164 -5.614 1.00 50.84 89 GLN A C 1
ATOM 751 O O . GLN A 1 89 ? 7.658 15.116 -5.508 1.00 50.84 89 GLN A O 1
ATOM 756 N N . GLU A 1 90 ? 9.490 15.101 -6.800 1.00 49.72 90 GLU A N 1
ATOM 757 C CA . GLU A 1 90 ? 8.793 14.863 -8.067 1.00 49.72 90 GLU A CA 1
ATOM 758 C C . GLU A 1 90 ? 8.214 13.447 -8.151 1.00 49.72 90 GLU A C 1
ATOM 760 O O . GLU A 1 90 ? 7.131 13.294 -8.694 1.00 49.72 90 GLU A O 1
ATOM 765 N N . ILE A 1 91 ? 8.856 12.421 -7.577 1.00 47.09 91 ILE A N 1
ATOM 766 C CA . ILE A 1 91 ? 8.301 11.059 -7.467 1.00 47.09 91 ILE A CA 1
ATOM 767 C C . ILE A 1 91 ? 7.091 11.036 -6.526 1.00 47.09 91 ILE A C 1
ATOM 769 O O . ILE A 1 91 ? 6.113 10.350 -6.812 1.00 47.09 91 ILE A O 1
ATOM 773 N N . GLU A 1 92 ? 7.105 11.797 -5.431 1.00 50.78 92 GLU A N 1
ATOM 774 C CA . GLU A 1 92 ? 5.959 11.907 -4.520 1.00 50.78 92 GLU A CA 1
ATOM 775 C C . GLU A 1 92 ? 4.779 12.631 -5.193 1.00 50.78 92 GLU A C 1
ATOM 777 O O . GLU A 1 92 ? 3.649 12.134 -5.187 1.00 50.78 92 GLU A O 1
ATOM 782 N N . GLN A 1 93 ? 5.040 13.738 -5.893 1.00 54.06 93 GLN A N 1
ATOM 783 C CA . GLN A 1 93 ? 4.038 14.403 -6.735 1.00 54.06 93 GLN A CA 1
ATOM 784 C C . GLN A 1 93 ? 3.576 13.510 -7.896 1.00 54.06 93 GLN A C 1
ATOM 786 O O . GLN A 1 93 ? 2.380 13.437 -8.180 1.00 54.06 93 GLN A O 1
ATOM 791 N N . ALA A 1 94 ? 4.489 12.764 -8.521 1.00 47.44 94 ALA A N 1
ATOM 792 C CA . ALA A 1 94 ? 4.178 11.783 -9.550 1.00 47.44 94 ALA A CA 1
ATOM 793 C C . ALA A 1 94 ? 3.326 10.655 -8.979 1.00 47.44 94 ALA A C 1
ATOM 795 O O . ALA A 1 94 ? 2.427 10.201 -9.656 1.00 47.44 94 ALA A O 1
ATOM 796 N N . SER A 1 95 ? 3.515 10.238 -7.729 1.00 49.44 95 SER A N 1
ATOM 797 C CA . SER A 1 95 ? 2.687 9.203 -7.110 1.00 49.44 95 SER A CA 1
ATOM 798 C C . SER A 1 95 ? 1.256 9.685 -6.832 1.00 49.44 95 SER A C 1
ATOM 800 O O . SER A 1 95 ? 0.314 8.924 -7.037 1.00 49.44 95 SER A O 1
ATOM 802 N N . GLN A 1 96 ? 1.054 10.968 -6.500 1.00 52.50 96 GLN A N 1
ATOM 803 C CA . GLN A 1 96 ? -0.282 11.588 -6.450 1.00 52.50 96 GLN A CA 1
ATOM 804 C C . GLN A 1 96 ? -0.896 11.750 -7.848 1.00 52.50 96 GLN A C 1
ATOM 806 O O . GLN A 1 96 ? -2.097 11.526 -8.040 1.00 52.50 96 GLN A O 1
ATOM 811 N N . LEU A 1 97 ? -0.070 12.078 -8.846 1.00 53.19 97 LEU A N 1
ATOM 812 C CA . LEU A 1 97 ? -0.470 12.049 -10.248 1.00 53.19 97 LEU A CA 1
ATOM 813 C C . LEU A 1 97 ? -0.791 10.629 -10.706 1.00 53.19 97 LEU A C 1
ATOM 815 O O . LEU A 1 97 ? -1.731 10.488 -11.467 1.00 53.19 97 LEU A O 1
ATOM 819 N N . VAL A 1 98 ? -0.108 9.590 -10.218 1.00 48.41 98 VAL A N 1
ATOM 820 C CA . VAL A 1 98 ? -0.387 8.189 -10.544 1.00 48.41 98 VAL A CA 1
ATOM 821 C C . VAL A 1 98 ? -1.632 7.699 -9.819 1.00 48.41 98 VAL A C 1
ATOM 823 O O . VAL A 1 98 ? -2.380 6.947 -10.412 1.00 48.41 98 VAL A O 1
ATOM 826 N N . VAL A 1 99 ? -1.951 8.162 -8.610 1.00 48.47 99 VAL A N 1
ATOM 827 C CA . VAL A 1 99 ? -3.276 7.919 -8.007 1.00 48.47 99 VAL A CA 1
ATOM 828 C C . VAL A 1 99 ? -4.362 8.517 -8.907 1.00 48.47 99 VAL A C 1
ATOM 830 O O . VAL A 1 99 ? -5.282 7.820 -9.319 1.00 48.47 99 VAL A O 1
ATOM 833 N N . SER A 1 100 ? -4.190 9.779 -9.307 1.00 50.97 100 SER A N 1
ATOM 834 C CA . SER A 1 100 ? -5.142 10.497 -10.164 1.00 50.97 100 SER A CA 1
ATOM 835 C C . SER A 1 100 ? -5.179 9.965 -11.604 1.00 50.97 100 SER A C 1
ATOM 837 O O . SER A 1 100 ? -6.173 10.134 -12.307 1.00 50.97 100 SER A O 1
ATOM 839 N N . ALA A 1 101 ? -4.079 9.386 -12.081 1.00 44.91 101 ALA A N 1
ATOM 840 C CA . ALA A 1 101 ? -3.940 8.779 -13.396 1.00 44.91 101 ALA A CA 1
ATOM 841 C C . ALA A 1 101 ? -4.364 7.316 -13.378 1.00 44.91 101 ALA A C 1
ATOM 843 O O . ALA A 1 101 ? -4.796 6.851 -14.408 1.00 44.91 101 ALA A O 1
ATOM 844 N N . PHE A 1 102 ? -4.301 6.609 -12.249 1.00 46.69 102 PHE A N 1
ATOM 845 C CA . PHE A 1 102 ? -4.826 5.256 -12.074 1.00 46.69 102 PHE A CA 1
ATOM 846 C C . PHE A 1 102 ? -6.347 5.283 -11.915 1.00 46.69 102 PHE A C 1
ATOM 848 O O . PHE A 1 102 ? -7.030 4.432 -12.469 1.00 46.69 102 PHE A O 1
ATOM 855 N N . GLU A 1 103 ? -6.887 6.297 -11.231 1.00 49.47 103 GLU A N 1
ATOM 856 C CA . GLU A 1 103 ? -8.324 6.594 -11.219 1.00 49.47 103 GLU A CA 1
ATOM 857 C C . GLU A 1 103 ? -8.819 6.965 -12.625 1.00 49.47 103 GLU A C 1
ATOM 859 O O . GLU A 1 103 ? -9.787 6.377 -13.094 1.00 49.47 103 GLU A O 1
ATOM 864 N N . ARG A 1 104 ? -8.094 7.833 -13.352 1.00 47.03 104 ARG A N 1
ATOM 865 C CA . ARG A 1 104 ? -8.375 8.107 -14.775 1.00 47.03 104 ARG A CA 1
ATOM 866 C C . ARG A 1 104 ? -8.128 6.907 -15.687 1.00 47.03 104 ARG A C 1
ATOM 868 O O . ARG A 1 104 ? -8.848 6.738 -16.650 1.00 47.03 104 ARG A O 1
ATOM 875 N N . TRP A 1 105 ? -7.150 6.057 -15.392 1.00 43.84 105 TRP A N 1
ATOM 876 C CA . TRP A 1 105 ? -6.836 4.856 -16.165 1.00 43.84 105 TRP A CA 1
ATOM 877 C C . TRP A 1 105 ? -7.886 3.778 -15.937 1.00 43.84 105 TRP A C 1
ATOM 879 O O . TRP A 1 105 ? -8.251 3.125 -16.891 1.00 43.84 105 TRP A O 1
ATOM 889 N N . LEU A 1 106 ? -8.461 3.603 -14.748 1.00 43.22 106 LEU A N 1
ATOM 890 C CA . LEU A 1 106 ? -9.630 2.728 -14.585 1.00 43.22 106 LEU A CA 1
ATOM 891 C C . LEU A 1 106 ? -10.830 3.205 -15.423 1.00 43.22 106 LEU A C 1
ATOM 893 O O . LEU A 1 106 ? -11.582 2.360 -15.909 1.00 43.22 106 LEU A O 1
ATOM 897 N N . ASP A 1 107 ? -10.951 4.516 -15.649 1.00 42.69 107 ASP A N 1
ATOM 898 C CA . ASP A 1 107 ? -11.928 5.105 -16.574 1.00 42.69 107 ASP A CA 1
ATOM 899 C C . ASP A 1 107 ? -11.501 4.987 -18.063 1.00 42.69 107 ASP A C 1
ATOM 901 O O . ASP A 1 107 ? -12.355 4.782 -18.924 1.00 42.69 107 ASP A O 1
ATOM 905 N N . ASP A 1 108 ? -10.194 5.013 -18.365 1.00 36.47 108 ASP A N 1
ATOM 906 C CA . ASP A 1 108 ? -9.600 4.995 -19.719 1.00 36.47 108 ASP A CA 1
ATOM 907 C C . ASP A 1 108 ? -9.005 3.630 -20.158 1.00 36.47 108 ASP A C 1
ATOM 909 O O . ASP A 1 108 ? -8.507 3.505 -21.269 1.00 36.47 108 ASP A O 1
ATOM 913 N N . THR A 1 109 ? -9.040 2.552 -19.360 1.00 36.41 109 THR A N 1
ATOM 914 C CA . THR A 1 109 ? -8.460 1.223 -19.724 1.00 36.41 109 THR A CA 1
ATOM 915 C C . THR A 1 109 ? -9.300 0.486 -20.774 1.00 36.41 109 THR A C 1
ATOM 917 O O . THR A 1 109 ? -8.973 -0.614 -21.221 1.00 36.41 109 THR A O 1
ATOM 920 N N . PHE A 1 110 ? -10.324 1.153 -21.298 1.00 41.19 110 PHE A N 1
ATOM 921 C CA . PHE A 1 110 ? -10.596 1.080 -22.724 1.00 41.19 110 PHE A CA 1
ATOM 922 C C . PHE A 1 110 ? -9.582 1.922 -23.525 1.00 41.19 110 PHE A C 1
ATOM 924 O O . PHE A 1 110 ? -9.788 3.106 -23.756 1.00 41.19 110 PHE A O 1
ATOM 931 N N . ASN A 1 111 ? -8.590 1.212 -24.075 1.00 33.47 111 ASN A N 1
ATOM 932 C CA . ASN A 1 111 ? -7.700 1.560 -25.195 1.00 33.47 111 ASN A CA 1
ATOM 933 C C . ASN A 1 111 ? -6.348 2.274 -24.947 1.00 33.47 111 ASN A C 1
ATOM 935 O O . ASN A 1 111 ? -6.243 3.488 -24.831 1.00 33.47 111 ASN A O 1
ATOM 939 N N . THR A 1 112 ? -5.311 1.479 -25.252 1.00 37.12 112 THR A N 1
ATOM 940 C CA . THR A 1 112 ? -4.101 1.773 -26.060 1.00 37.12 112 THR A CA 1
ATOM 941 C C . THR A 1 112 ? -2.783 2.223 -25.414 1.00 37.12 112 THR A C 1
ATOM 943 O O . THR A 1 112 ? -2.717 2.799 -24.336 1.00 37.12 112 THR A O 1
ATOM 946 N N . SER A 1 113 ? -1.727 1.824 -26.138 1.00 34.47 113 SER A N 1
ATOM 947 C CA . SER A 1 113 ? -0.333 1.554 -25.770 1.00 34.47 113 SER A CA 1
ATOM 948 C C . SER A 1 113 ? 0.604 2.767 -25.784 1.00 34.47 113 SER A C 1
ATOM 950 O O . SER A 1 113 ? 0.377 3.718 -26.530 1.00 34.47 113 SER A O 1
ATOM 952 N N . LEU A 1 114 ? 1.735 2.676 -25.065 1.00 31.88 114 LEU A N 1
ATOM 953 C CA . LEU A 1 114 ? 2.835 3.641 -25.171 1.00 31.88 114 LEU A CA 1
ATOM 954 C C . LEU A 1 114 ? 4.230 2.997 -25.026 1.00 31.88 114 LEU A C 1
ATOM 956 O O . LEU A 1 114 ? 4.427 2.078 -24.237 1.00 31.88 114 LEU A O 1
ATOM 960 N N . VAL A 1 115 ? 5.175 3.545 -25.796 1.00 42.81 115 VAL A N 1
ATOM 961 C CA . VAL A 1 115 ? 6.605 3.205 -25.959 1.00 42.81 115 VAL A CA 1
ATOM 962 C C . VAL A 1 115 ? 7.463 4.197 -25.167 1.00 42.81 115 VAL A C 1
ATOM 964 O O . VAL A 1 115 ? 7.099 5.371 -25.173 1.00 42.81 115 VAL A O 1
ATOM 967 N N . ILE A 1 116 ? 8.626 3.823 -24.599 1.00 41.88 116 ILE A N 1
ATOM 968 C CA . ILE A 1 116 ? 9.707 4.796 -24.259 1.00 41.88 116 ILE A CA 1
ATOM 969 C C . ILE A 1 116 ? 11.097 4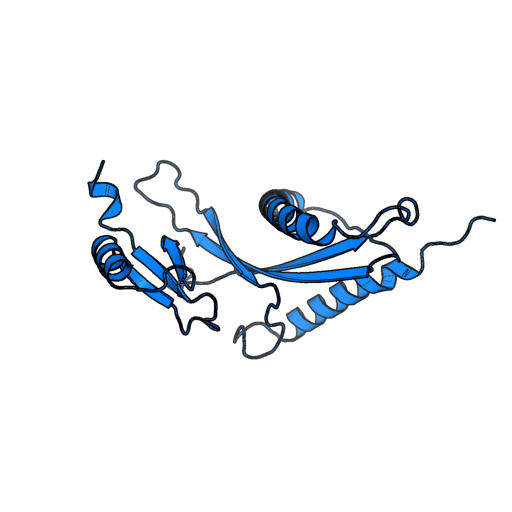.223 -24.605 1.00 41.88 116 ILE A C 1
ATOM 971 O O . ILE A 1 116 ? 11.153 3.055 -24.944 1.00 41.88 116 ILE A O 1
ATOM 975 N N . ALA A 1 117 ? 12.140 5.087 -24.557 1.00 37.81 117 ALA A N 1
ATOM 976 C CA . ALA A 1 117 ? 13.327 5.316 -25.414 1.00 37.81 117 ALA A CA 1
ATOM 977 C C . ALA A 1 117 ? 14.746 5.195 -24.722 1.00 37.81 117 ALA A C 1
ATOM 979 O O . ALA A 1 117 ? 14.820 5.242 -23.489 1.00 37.81 117 ALA A O 1
ATOM 980 N N . PRO A 1 118 ? 15.888 5.212 -25.467 1.00 43.94 118 PRO A N 1
ATOM 981 C CA . PRO A 1 118 ? 17.221 4.640 -25.129 1.00 43.94 118 PRO A CA 1
ATOM 982 C C . PRO A 1 118 ? 18.057 5.267 -23.993 1.00 43.94 118 PRO A C 1
ATOM 984 O O . PRO A 1 118 ? 19.213 4.895 -23.808 1.00 43.94 118 PRO A O 1
ATOM 987 N N . GLN A 1 119 ? 17.565 6.285 -23.280 1.00 56.06 119 GLN A N 1
ATOM 988 C CA . GLN A 1 119 ? 18.407 7.151 -22.419 1.00 56.06 119 GLN A CA 1
ATOM 989 C C . GLN A 1 119 ? 18.089 7.027 -20.923 1.00 56.06 119 GLN A C 1
ATOM 991 O O . GLN A 1 119 ? 18.250 7.974 -20.144 1.00 56.06 119 GLN A O 1
ATOM 996 N N . THR A 1 120 ? 17.605 5.855 -20.518 1.00 58.00 120 THR A N 1
ATOM 997 C CA . THR A 1 120 ? 17.230 5.568 -19.133 1.00 58.00 120 THR A CA 1
ATOM 998 C C . THR A 1 120 ? 18.479 5.354 -18.279 1.00 58.00 120 THR A C 1
ATOM 1000 O O . THR A 1 120 ? 19.144 4.329 -18.382 1.00 58.00 120 THR A O 1
ATOM 1003 N N . LYS A 1 121 ? 18.813 6.322 -17.415 1.00 63.69 121 LYS A N 1
ATOM 1004 C CA . LYS A 1 121 ? 19.947 6.202 -16.470 1.00 63.69 121 LYS A CA 1
ATOM 1005 C C . LYS A 1 121 ? 19.568 5.525 -15.161 1.00 63.69 121 LYS A C 1
ATOM 1007 O O . LYS A 1 121 ? 20.411 4.917 -14.508 1.00 63.69 121 LYS A O 1
ATOM 1012 N N . CYS A 1 122 ? 18.312 5.670 -14.764 1.00 73.75 122 CYS A N 1
ATOM 1013 C CA . CYS A 1 122 ? 17.769 5.059 -13.568 1.00 73.75 122 CYS A CA 1
ATOM 1014 C C . CYS A 1 122 ? 16.289 4.740 -13.769 1.00 73.75 122 CYS A C 1
ATOM 1016 O O . CYS A 1 122 ? 15.562 5.459 -14.462 1.00 73.75 122 CYS A O 1
ATOM 1018 N N . PHE A 1 123 ? 15.863 3.653 -13.136 1.00 83.56 123 PHE A N 1
ATOM 1019 C CA . PHE A 1 123 ? 14.472 3.246 -13.037 1.00 83.56 123 PHE A CA 1
ATOM 1020 C C . PHE A 1 123 ? 14.199 2.708 -11.629 1.00 83.56 123 PHE A C 1
ATOM 1022 O O . PHE A 1 123 ? 15.119 2.300 -10.919 1.00 83.56 123 PHE A O 1
ATOM 1029 N N . ALA A 1 124 ? 12.933 2.713 -11.233 1.00 83.75 124 ALA A N 1
ATOM 1030 C CA . ALA A 1 124 ? 12.440 2.114 -10.006 1.00 83.75 124 ALA A CA 1
ATOM 1031 C C . ALA A 1 124 ? 11.093 1.445 -10.289 1.00 83.75 124 ALA A C 1
ATOM 1033 O O . ALA A 1 124 ? 10.198 2.064 -10.862 1.00 83.75 124 ALA A O 1
ATOM 1034 N N . LEU A 1 125 ? 10.943 0.189 -9.872 1.00 87.88 125 LEU A N 1
ATOM 1035 C CA . LEU A 1 125 ? 9.660 -0.504 -9.883 1.00 87.88 125 LEU A CA 1
ATOM 1036 C C . LEU A 1 125 ? 9.075 -0.438 -8.472 1.00 87.88 125 LEU A C 1
ATOM 1038 O O . LEU A 1 125 ? 9.558 -1.104 -7.561 1.00 87.88 125 LEU A O 1
ATOM 1042 N N . LEU A 1 126 ? 8.062 0.400 -8.289 1.00 87.50 126 LEU A N 1
ATOM 1043 C CA . LEU A 1 126 ? 7.400 0.624 -7.007 1.00 87.50 126 LEU A CA 1
ATOM 1044 C C . LEU A 1 126 ? 6.217 -0.334 -6.858 1.00 87.50 126 LEU A C 1
ATOM 1046 O O . LEU A 1 126 ? 5.509 -0.582 -7.829 1.00 87.50 126 LEU A O 1
ATOM 1050 N N . GLY A 1 127 ? 5.964 -0.843 -5.652 1.00 90.69 127 GLY A N 1
ATOM 1051 C CA . GLY A 1 127 ? 4.750 -1.602 -5.336 1.00 90.69 127 GLY A CA 1
ATOM 1052 C C . GLY A 1 127 ? 3.832 -0.816 -4.419 1.00 90.69 127 GLY A C 1
ATOM 1053 O O . GLY A 1 127 ? 4.252 -0.376 -3.352 1.00 90.69 127 GLY A O 1
ATOM 1054 N N . LEU A 1 128 ? 2.584 -0.632 -4.824 1.00 91.12 128 LEU A N 1
ATOM 1055 C CA . LEU A 1 128 ? 1.609 0.168 -4.096 1.00 91.12 128 LEU A CA 1
ATOM 1056 C C . LEU A 1 128 ? 0.542 -0.741 -3.509 1.00 91.12 128 LEU A C 1
ATOM 1058 O O . LEU A 1 128 ? -0.085 -1.507 -4.241 1.00 91.12 128 LEU A O 1
ATOM 1062 N N . ASP A 1 129 ? 0.319 -0.617 -2.204 1.00 91.19 129 ASP A N 1
ATOM 1063 C CA . ASP A 1 129 ? -0.695 -1.382 -1.490 1.00 91.19 129 ASP A CA 1
ATOM 1064 C C . ASP A 1 129 ? -1.952 -0.552 -1.307 1.00 91.19 129 ASP A C 1
ATOM 1066 O O . ASP A 1 129 ? -1.956 0.479 -0.631 1.00 91.19 129 ASP A O 1
ATOM 1070 N N . TRP A 1 130 ? -3.043 -1.048 -1.868 1.00 92.69 130 TRP A N 1
ATOM 1071 C CA . TRP A 1 130 ? -4.340 -0.407 -1.826 1.00 92.69 130 TRP A CA 1
ATOM 1072 C C . TRP A 1 130 ? -5.311 -1.207 -0.976 1.00 92.69 130 TRP A C 1
ATOM 1074 O O . TRP A 1 130 ? -5.404 -2.436 -1.072 1.00 92.69 130 TRP A O 1
ATOM 1084 N N . LEU A 1 131 ? -6.097 -0.487 -0.186 1.00 93.00 131 LEU A N 1
ATOM 1085 C CA . LEU A 1 131 ? -7.268 -1.019 0.485 1.00 93.00 131 LEU A CA 1
ATOM 1086 C C . LEU A 1 131 ? -8.517 -0.387 -0.086 1.00 93.00 131 LEU A C 1
ATOM 1088 O O . LEU A 1 131 ? -8.606 0.821 -0.288 1.00 93.00 131 LEU A O 1
ATOM 1092 N N . LEU A 1 132 ? -9.509 -1.232 -0.295 1.00 91.81 132 LEU A N 1
ATOM 1093 C CA . L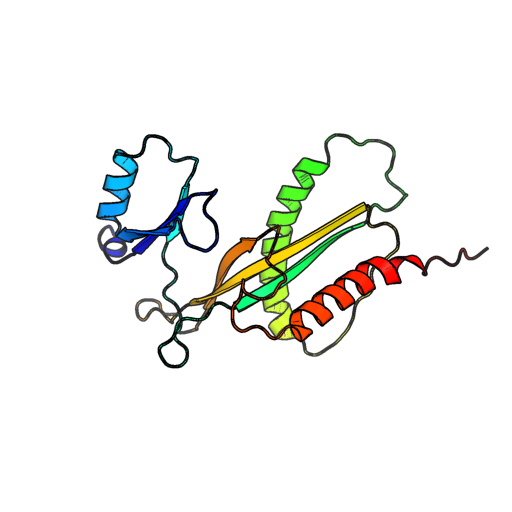EU A 1 132 ? -10.850 -0.787 -0.578 1.00 91.81 132 LEU A CA 1
ATOM 1094 C C . LEU A 1 132 ? -11.511 -0.455 0.767 1.00 91.81 132 LEU A C 1
ATOM 1096 O O . LEU A 1 132 ? -11.612 -1.330 1.620 1.00 91.81 132 LEU A O 1
ATOM 1100 N N . GLN A 1 133 ? -11.884 0.799 1.004 1.00 91.38 133 GLN A N 1
ATOM 1101 C CA . GLN A 1 133 ? -12.479 1.265 2.257 1.00 91.38 133 GLN A CA 1
ATOM 1102 C C . GLN A 1 133 ? -13.987 0.999 2.261 1.00 91.38 133 GLN A C 1
ATOM 1104 O O . GLN A 1 133 ? -14.680 1.361 1.308 1.00 91.38 133 GLN A O 1
ATOM 1109 N N . SER A 1 134 ? -14.500 0.406 3.342 1.00 90.12 134 SER A N 1
ATOM 1110 C CA . SER A 1 134 ? -15.942 0.215 3.528 1.00 90.12 134 SER A CA 1
ATOM 1111 C C . SER A 1 134 ? -16.681 1.560 3.553 1.00 90.12 134 SER A C 1
ATOM 1113 O O . SER A 1 134 ? -16.170 2.512 4.150 1.00 90.12 134 SER A O 1
ATOM 1115 N N . PRO A 1 135 ? -17.890 1.653 2.966 1.00 89.25 135 PRO A N 1
ATOM 1116 C CA . PRO A 1 135 ? -18.733 2.834 3.110 1.00 89.25 135 PRO A CA 1
ATOM 1117 C C . PRO A 1 135 ? -18.941 3.166 4.589 1.00 89.25 135 PRO A C 1
ATOM 1119 O O . PRO A 1 135 ? -19.349 2.302 5.366 1.00 89.25 135 PRO A O 1
ATOM 1122 N N . ASN A 1 136 ? -18.656 4.407 4.987 1.00 83.88 136 ASN A N 1
ATOM 1123 C CA . ASN A 1 136 ? -18.924 4.848 6.350 1.00 83.88 136 ASN A CA 1
ATOM 1124 C C . ASN A 1 136 ? -20.389 5.309 6.432 1.00 83.88 136 ASN A C 1
ATOM 1126 O O . ASN A 1 136 ? -20.725 6.302 5.787 1.00 83.88 136 ASN A O 1
ATOM 1130 N N . PRO A 1 137 ? -21.256 4.648 7.221 1.00 82.25 137 PRO A N 1
ATOM 1131 C CA . PRO A 1 137 ? -22.667 5.020 7.326 1.00 82.25 137 PRO A CA 1
ATOM 1132 C C . PRO A 1 137 ? -22.891 6.433 7.887 1.00 82.25 137 PRO A C 1
ATOM 1134 O O . PRO A 1 137 ? -23.967 6.989 7.691 1.00 82.25 137 PRO A O 1
ATOM 1137 N N . GLN A 1 138 ? -21.897 7.019 8.563 1.00 83.06 138 GLN A N 1
ATOM 1138 C CA . GLN A 1 138 ? -21.958 8.385 9.089 1.00 83.06 138 GLN A CA 1
ATOM 1139 C C . GLN A 1 138 ? -21.624 9.459 8.043 1.00 83.06 138 GLN A C 1
ATOM 1141 O O . GLN A 1 138 ? -21.905 10.633 8.270 1.00 83.06 138 GLN A O 1
ATOM 1146 N N . HIS A 1 139 ? -21.028 9.089 6.906 1.00 78.25 139 HIS A N 1
ATOM 1147 C CA . HIS A 1 139 ? -20.766 10.020 5.813 1.00 78.25 139 HIS A CA 1
ATOM 1148 C C . HIS A 1 139 ? -21.819 9.849 4.714 1.00 78.25 139 HIS A C 1
ATOM 1150 O O . HIS A 1 139 ? -22.165 8.736 4.331 1.00 78.25 139 HIS A O 1
ATOM 1156 N N . GLU A 1 140 ? -22.295 10.962 4.150 1.00 79.81 140 GLU A N 1
ATOM 1157 C CA . GLU A 1 140 ? -23.283 10.956 3.056 1.00 79.81 140 GLU A CA 1
ATOM 1158 C C . GLU A 1 140 ? -22.802 10.183 1.818 1.00 79.81 140 GLU A C 1
ATOM 1160 O O . GLU A 1 140 ? -23.600 9.682 1.025 1.00 79.81 140 GLU A O 1
ATOM 1165 N N . ASN A 1 141 ? -21.484 10.047 1.663 1.00 73.50 141 ASN A N 1
ATOM 1166 C CA . ASN A 1 141 ? -20.892 9.356 0.536 1.00 73.50 141 ASN A CA 1
ATOM 1167 C C . ASN A 1 141 ? -20.842 7.841 0.791 1.00 73.50 141 ASN A C 1
ATOM 1169 O O . ASN A 1 141 ? -19.907 7.318 1.394 1.00 73.50 141 ASN A O 1
ATOM 1173 N N . LYS A 1 142 ? -21.874 7.142 0.309 1.00 81.62 142 LYS A N 1
ATOM 1174 C CA . LYS A 1 142 ? -22.037 5.683 0.430 1.00 81.62 142 LYS A CA 1
ATOM 1175 C C . LYS A 1 142 ? -21.147 4.873 -0.520 1.00 81.62 142 LYS A C 1
ATOM 1177 O O . LYS A 1 142 ? -21.278 3.652 -0.573 1.00 81.62 142 LYS A O 1
ATOM 1182 N N . SER A 1 143 ? -20.284 5.520 -1.301 1.00 85.81 143 SER A N 1
ATOM 1183 C CA . SER A 1 143 ? -19.404 4.821 -2.229 1.00 85.81 143 SER A CA 1
ATOM 1184 C C . SER A 1 143 ? -18.190 4.239 -1.517 1.00 85.81 143 SER A C 1
ATOM 1186 O O . SER A 1 143 ? -17.583 4.836 -0.625 1.00 85.81 143 SER A O 1
ATOM 1188 N N . THR A 1 144 ? -17.829 3.039 -1.944 1.00 86.31 144 THR A N 1
ATOM 1189 C CA . THR A 1 144 ? -16.563 2.412 -1.601 1.00 86.31 144 THR A CA 1
ATOM 1190 C C . THR A 1 144 ? -15.420 3.226 -2.213 1.00 86.31 144 THR A C 1
ATOM 1192 O O . THR A 1 144 ? -15.507 3.626 -3.372 1.00 86.31 144 THR A O 1
ATOM 1195 N N . ARG A 1 145 ? -14.347 3.477 -1.456 1.00 88.19 145 ARG A N 1
ATOM 1196 C CA . ARG A 1 145 ? -13.206 4.285 -1.923 1.00 88.19 145 ARG A CA 1
ATOM 1197 C C . ARG A 1 145 ? -11.916 3.491 -1.907 1.00 88.19 145 ARG A C 1
ATOM 1199 O O . ARG A 1 145 ? -11.693 2.708 -0.988 1.00 88.19 145 ARG A O 1
ATOM 1206 N N . LEU A 1 146 ? -11.048 3.728 -2.881 1.00 87.69 146 LEU A N 1
ATOM 1207 C CA . LEU A 1 146 ? -9.703 3.177 -2.863 1.00 87.69 146 LEU A CA 1
ATOM 1208 C C . LEU A 1 146 ? -8.798 4.043 -1.976 1.00 87.69 146 LEU A C 1
ATOM 1210 O O . LEU A 1 146 ? -8.850 5.272 -2.018 1.00 87.69 146 LEU A O 1
ATOM 1214 N N . LYS A 1 147 ? -7.990 3.406 -1.131 1.00 89.94 147 LYS A N 1
ATOM 1215 C CA . LYS A 1 147 ? -7.050 4.067 -0.224 1.00 89.94 147 LYS A CA 1
ATOM 1216 C C . LYS A 1 147 ? -5.660 3.484 -0.398 1.00 89.94 147 LYS A C 1
ATOM 1218 O O . LYS A 1 147 ? -5.454 2.295 -0.156 1.00 89.94 147 LYS A O 1
ATOM 1223 N N . LEU A 1 148 ? -4.710 4.335 -0.773 1.00 89.19 148 LEU A N 1
ATOM 1224 C CA . LEU A 1 148 ? -3.295 3.990 -0.756 1.00 89.19 148 LEU A CA 1
ATOM 1225 C C . LEU A 1 148 ? -2.831 3.842 0.696 1.00 89.19 148 LEU A C 1
ATOM 1227 O O . LEU A 1 148 ? -3.039 4.738 1.512 1.00 89.19 148 LEU A O 1
ATOM 1231 N N . CYS A 1 149 ? -2.242 2.697 1.019 1.00 89.69 149 CYS A N 1
ATOM 1232 C CA . CYS A 1 149 ? -1.798 2.361 2.369 1.00 89.69 149 CYS A CA 1
ATOM 1233 C C . CYS A 1 149 ? -0.282 2.417 2.513 1.00 89.69 149 CYS A C 1
ATOM 1235 O O . CYS A 1 149 ? 0.210 2.744 3.590 1.00 89.69 149 CYS A O 1
ATOM 1237 N N . GLU A 1 150 ? 0.442 2.044 1.460 1.00 88.44 150 GLU A N 1
ATOM 1238 C CA . GLU A 1 150 ? 1.894 1.917 1.486 1.00 88.44 150 GLU A CA 1
ATOM 1239 C C . GLU A 1 150 ? 2.465 1.982 0.068 1.00 88.44 150 GLU A C 1
ATOM 1241 O O . GLU A 1 150 ? 1.844 1.493 -0.879 1.00 88.44 150 GLU A O 1
ATOM 1246 N N . ILE A 1 151 ? 3.659 2.565 -0.059 1.00 86.62 151 ILE A N 1
ATOM 1247 C CA . ILE A 1 151 ? 4.475 2.537 -1.273 1.00 86.62 151 ILE A CA 1
ATOM 1248 C C . ILE A 1 151 ? 5.792 1.844 -0.923 1.00 86.62 151 ILE A C 1
ATOM 1250 O O . ILE A 1 151 ? 6.546 2.312 -0.073 1.00 86.62 151 ILE A O 1
ATOM 1254 N N . ASN A 1 152 ? 6.070 0.734 -1.594 1.00 85.50 152 ASN A N 1
ATOM 1255 C CA . ASN A 1 152 ? 7.287 -0.048 -1.453 1.00 85.50 152 ASN A CA 1
ATOM 1256 C C . ASN A 1 152 ? 8.243 0.274 -2.600 1.00 85.50 152 ASN A C 1
ATOM 1258 O O . ASN A 1 152 ? 7.909 0.052 -3.760 1.00 85.50 152 ASN A O 1
ATOM 1262 N N . THR A 1 153 ? 9.450 0.744 -2.283 1.00 82.88 153 THR A N 1
ATOM 1263 C CA . THR A 1 153 ? 10.508 0.996 -3.282 1.00 82.88 153 THR A CA 1
ATOM 1264 C C . THR A 1 153 ? 11.206 -0.276 -3.755 1.00 82.88 153 THR A C 1
ATOM 1266 O O . THR A 1 153 ? 11.821 -0.283 -4.814 1.00 82.88 153 THR A O 1
ATOM 1269 N N . HIS A 1 154 ? 11.091 -1.352 -2.977 1.00 86.88 154 HIS A N 1
ATOM 1270 C CA . HIS A 1 154 ? 11.632 -2.673 -3.283 1.00 86.88 154 HIS A CA 1
ATOM 1271 C C . HIS A 1 154 ? 10.523 -3.707 -3.075 1.00 86.88 154 HIS A C 1
ATOM 1273 O O . HIS A 1 154 ? 10.567 -4.480 -2.112 1.00 86.88 154 HIS A O 1
ATOM 1279 N N . PRO A 1 155 ? 9.460 -3.670 -3.901 1.00 88.94 155 PRO A N 1
ATOM 1280 C CA . PRO A 1 155 ? 8.372 -4.613 -3.753 1.00 88.94 155 PRO A CA 1
ATOM 1281 C C . PRO A 1 155 ? 8.911 -6.025 -3.925 1.00 88.94 155 PRO A C 1
ATOM 1283 O O . PRO A 1 155 ? 9.781 -6.294 -4.752 1.00 88.94 155 PRO A O 1
ATOM 1286 N N . ALA A 1 156 ? 8.395 -6.947 -3.128 1.00 86.19 156 ALA A N 1
ATOM 1287 C CA . ALA A 1 156 ? 8.780 -8.330 -3.282 1.00 86.19 156 ALA A CA 1
ATOM 1288 C C . ALA A 1 156 ? 8.131 -8.916 -4.548 1.00 86.19 156 ALA A C 1
ATOM 1290 O O . ALA A 1 156 ? 6.908 -9.025 -4.634 1.00 86.19 156 ALA A O 1
ATOM 1291 N N . LEU A 1 157 ? 8.969 -9.294 -5.515 1.00 82.31 157 LEU A N 1
ATOM 1292 C CA . LEU A 1 157 ? 8.586 -9.805 -6.840 1.00 82.31 157 LEU A CA 1
ATOM 1293 C C . LEU A 1 157 ? 8.777 -11.326 -6.947 1.00 82.31 157 LEU A C 1
ATOM 1295 O O . LEU A 1 157 ? 9.201 -11.848 -7.972 1.00 82.31 157 LEU A O 1
ATOM 1299 N N . GLY A 1 158 ? 8.523 -12.049 -5.856 1.00 69.75 158 GLY A N 1
ATOM 1300 C CA . GLY A 1 158 ? 8.880 -13.459 -5.751 1.00 69.75 158 GLY A CA 1
ATOM 1301 C C . GLY A 1 158 ? 7.929 -14.283 -4.897 1.00 69.75 158 GLY A C 1
ATOM 1302 O O . GLY A 1 158 ? 7.149 -13.772 -4.083 1.00 69.75 158 GLY A O 1
ATOM 1303 N N . TRP A 1 159 ? 8.028 -15.597 -5.087 1.00 56.62 159 TRP A N 1
ATOM 1304 C CA . TRP A 1 159 ? 7.210 -16.589 -4.403 1.00 56.62 159 TRP A CA 1
ATOM 1305 C C . TRP A 1 159 ? 7.341 -16.468 -2.874 1.00 56.62 159 TRP A C 1
ATOM 1307 O O . TRP A 1 159 ? 8.435 -16.299 -2.341 1.00 56.62 159 TRP A O 1
ATOM 1317 N N . GLY A 1 160 ? 6.213 -16.523 -2.159 1.00 62.44 160 GLY A N 1
ATOM 1318 C CA . GLY A 1 160 ? 6.167 -16.519 -0.688 1.00 62.44 160 GLY A CA 1
ATOM 1319 C C . GLY A 1 160 ? 5.953 -15.160 -0.006 1.00 62.44 160 GLY A C 1
ATOM 1320 O O . GLY A 1 160 ? 5.585 -15.135 1.164 1.00 62.44 160 GLY A O 1
ATOM 1321 N N . THR A 1 161 ? 6.094 -14.033 -0.710 1.00 59.31 161 THR A N 1
ATOM 1322 C CA . THR A 1 161 ? 5.889 -12.687 -0.120 1.00 59.31 161 THR A CA 1
ATOM 1323 C C . THR A 1 161 ? 4.468 -12.148 -0.300 1.00 59.31 161 THR A C 1
ATOM 1325 O O . THR A 1 161 ? 3.962 -11.415 0.547 1.00 59.31 161 THR A O 1
ATOM 1328 N N . MET A 1 162 ? 3.780 -12.611 -1.344 1.00 63.53 162 MET A N 1
ATOM 1329 C CA . MET A 1 162 ? 2.327 -12.587 -1.486 1.00 63.53 162 MET A CA 1
ATOM 1330 C C . MET A 1 162 ? 1.888 -14.022 -1.750 1.00 63.53 162 MET A C 1
ATO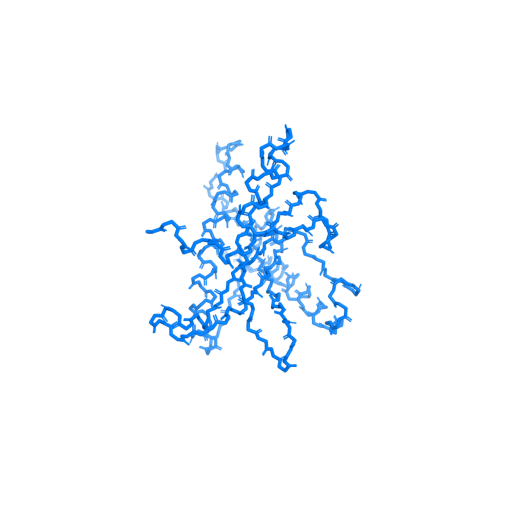M 1332 O O . MET A 1 162 ? 1.897 -14.475 -2.890 1.00 63.53 162 MET A O 1
ATOM 1336 N N . ALA A 1 163 ? 1.579 -14.764 -0.684 1.00 58.19 163 ALA A N 1
ATOM 1337 C CA . ALA A 1 163 ? 1.544 -16.233 -0.634 1.00 58.19 163 ALA A CA 1
ATOM 1338 C C . ALA A 1 163 ? 0.606 -16.958 -1.633 1.00 58.19 163 ALA A C 1
ATOM 1340 O O . ALA A 1 163 ? 0.458 -18.174 -1.545 1.00 58.19 163 ALA A O 1
ATOM 1341 N N . LYS A 1 164 ? -0.063 -16.248 -2.551 1.00 78.31 164 LYS A N 1
ATOM 1342 C CA . LYS A 1 164 ? -1.026 -16.802 -3.513 1.00 78.31 164 LYS A CA 1
ATOM 1343 C C . LYS A 1 164 ? -1.001 -16.168 -4.907 1.00 78.31 164 LYS A C 1
ATOM 1345 O O . LYS A 1 164 ? -1.869 -16.502 -5.707 1.00 78.31 164 LYS A O 1
ATOM 1350 N N . VAL A 1 165 ? -0.066 -15.266 -5.212 1.00 81.00 165 VAL A N 1
ATOM 1351 C CA . VAL A 1 165 ? 0.042 -14.734 -6.581 1.00 81.00 165 VAL A CA 1
ATOM 1352 C C . VAL A 1 165 ? 0.775 -15.764 -7.449 1.00 81.00 165 VAL A C 1
ATOM 1354 O 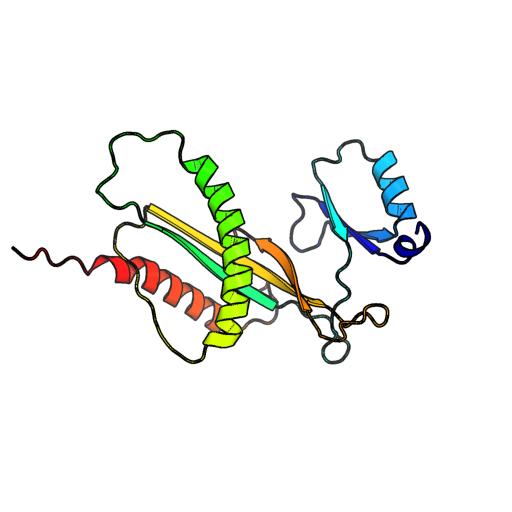O . VAL A 1 165 ? 1.869 -16.187 -7.064 1.00 81.00 165 VAL A O 1
ATOM 1357 N N . PRO A 1 166 ? 0.192 -16.215 -8.577 1.00 85.06 166 PRO A N 1
ATOM 1358 C CA . PRO A 1 166 ? 0.850 -17.164 -9.469 1.00 85.06 166 PRO A CA 1
ATOM 1359 C C . PRO A 1 166 ? 2.165 -16.601 -10.015 1.00 85.06 166 PRO A C 1
ATOM 1361 O O . PRO A 1 166 ? 2.213 -15.447 -10.434 1.00 85.06 166 PRO A O 1
ATOM 1364 N N . SER A 1 167 ? 3.213 -17.428 -10.071 1.00 85.69 167 SER A N 1
ATOM 1365 C CA . SER A 1 167 ? 4.526 -17.028 -10.599 1.00 85.69 167 SER A CA 1
ATOM 1366 C C . SER A 1 167 ? 4.489 -16.394 -12.000 1.00 85.69 167 SER A C 1
ATOM 1368 O O . SER A 1 167 ? 5.228 -15.429 -12.188 1.00 85.69 167 SER A O 1
ATOM 1370 N N . PRO A 1 168 ? 3.634 -16.839 -12.952 1.00 88.94 168 PRO A N 1
ATOM 1371 C CA . PRO A 1 168 ? 3.538 -16.199 -14.266 1.00 88.94 168 PRO A CA 1
ATOM 1372 C C . PRO A 1 168 ? 3.222 -14.703 -14.205 1.00 88.94 168 PRO A C 1
ATOM 1374 O O . PRO A 1 168 ? 3.798 -13.942 -14.959 1.00 88.94 168 PRO A O 1
ATOM 1377 N N . VAL A 1 169 ? 2.419 -14.246 -13.238 1.00 86.94 169 VAL A N 1
ATOM 1378 C CA . VAL A 1 169 ? 2.082 -12.816 -13.109 1.00 86.94 169 VAL A CA 1
ATOM 1379 C C . VAL A 1 169 ? 3.329 -11.965 -12.842 1.00 86.94 169 VAL A C 1
ATOM 1381 O O . VAL A 1 169 ? 3.459 -10.866 -13.373 1.00 86.94 169 VAL A O 1
ATOM 1384 N N . PHE A 1 170 ? 4.255 -12.459 -12.016 1.00 87.88 170 PHE A N 1
ATOM 1385 C CA . PHE A 1 170 ? 5.512 -11.754 -11.756 1.00 87.88 170 PHE A CA 1
ATOM 1386 C C . PHE A 1 170 ? 6.498 -11.887 -12.912 1.00 87.88 170 PHE A C 1
ATOM 1388 O O . PHE A 1 170 ? 7.225 -10.936 -13.181 1.00 87.88 170 PHE A O 1
ATOM 1395 N N . ALA A 1 171 ? 6.525 -13.047 -13.574 1.00 89.06 171 ALA A N 1
ATOM 1396 C CA . ALA A 1 171 ? 7.344 -13.249 -14.761 1.00 89.06 171 ALA A CA 1
ATOM 1397 C C . ALA A 1 171 ? 6.938 -12.260 -15.862 1.00 89.06 171 ALA A C 1
ATOM 1399 O O . ALA A 1 171 ? 7.790 -11.507 -16.317 1.00 89.06 171 ALA A O 1
ATOM 1400 N N . ASP A 1 172 ? 5.642 -12.167 -16.167 1.00 91.25 172 ASP A N 1
ATOM 1401 C CA . ASP A 1 172 ? 5.094 -11.244 -17.163 1.00 91.25 172 ASP A CA 1
ATOM 1402 C C . ASP A 1 172 ? 5.377 -9.784 -16.790 1.00 91.25 172 ASP A C 1
ATOM 1404 O O . ASP A 1 172 ? 5.783 -8.994 -17.636 1.00 91.25 172 ASP A O 1
ATOM 1408 N N . LEU A 1 173 ? 5.212 -9.410 -15.513 1.00 90.25 173 LEU A N 1
ATOM 1409 C CA . LEU A 1 173 ? 5.530 -8.059 -15.041 1.00 90.25 173 LEU A CA 1
ATOM 1410 C C . LEU A 1 173 ? 7.010 -7.715 -15.252 1.00 90.25 173 LEU A C 1
ATOM 1412 O O . LEU A 1 173 ? 7.327 -6.606 -15.683 1.00 90.25 173 LEU A O 1
ATOM 1416 N N . LEU A 1 174 ? 7.914 -8.638 -14.916 1.00 90.44 174 LEU A N 1
ATOM 1417 C CA . LEU A 1 174 ? 9.352 -8.444 -15.085 1.00 90.44 174 LEU A CA 1
ATOM 1418 C C . LEU A 1 174 ? 9.735 -8.404 -16.562 1.00 90.44 174 LEU A C 1
ATOM 1420 O O . LEU A 1 174 ? 10.496 -7.526 -16.953 1.00 90.44 174 LEU A O 1
ATOM 1424 N N . GLU A 1 175 ? 9.192 -9.309 -17.370 1.00 91.50 175 GLU A N 1
ATOM 1425 C CA . GLU A 1 175 ? 9.425 -9.361 -18.810 1.00 91.50 175 GLU A CA 1
ATOM 1426 C C . GLU A 1 175 ? 8.954 -8.072 -19.481 1.00 91.50 175 GLU A C 1
ATOM 1428 O O . GLU A 1 175 ? 9.752 -7.421 -20.140 1.00 91.50 175 GLU A O 1
ATOM 1433 N N . GLN A 1 176 ? 7.724 -7.623 -19.217 1.00 89.69 176 GLN A N 1
ATOM 1434 C CA . GLN A 1 176 ? 7.201 -6.354 -19.736 1.00 89.69 176 GLN A CA 1
ATOM 1435 C C . GLN A 1 176 ? 8.002 -5.150 -19.234 1.00 89.69 176 GLN A C 1
ATOM 1437 O O . GLN A 1 176 ? 8.241 -4.210 -19.985 1.00 89.69 176 GLN A O 1
ATOM 1442 N N . THR A 1 177 ? 8.444 -5.161 -17.973 1.00 88.69 177 THR A N 1
ATOM 1443 C CA . THR A 1 177 ? 9.301 -4.095 -17.434 1.00 88.69 177 THR A CA 1
ATOM 1444 C C . THR A 1 177 ? 10.633 -4.042 -18.177 1.00 88.69 177 THR A C 1
ATOM 1446 O O . THR A 1 177 ? 11.074 -2.963 -18.562 1.00 88.69 177 THR A O 1
ATOM 1449 N N . LEU A 1 178 ? 11.278 -5.189 -18.390 1.00 87.88 178 LEU A N 1
ATOM 1450 C CA . LEU A 1 178 ? 12.538 -5.270 -19.123 1.00 87.88 178 LEU A CA 1
ATOM 1451 C C . LEU A 1 178 ? 12.351 -4.912 -20.594 1.00 87.88 178 LEU A C 1
ATOM 1453 O O . LEU A 1 178 ? 13.155 -4.156 -21.120 1.00 87.88 178 LEU A O 1
ATOM 1457 N N . ASP A 1 179 ? 11.285 -5.386 -21.229 1.00 86.25 179 ASP A N 1
ATOM 1458 C CA . ASP A 1 179 ? 10.940 -5.054 -22.607 1.00 86.25 179 ASP A CA 1
ATOM 1459 C C . ASP A 1 179 ? 10.758 -3.538 -22.768 1.00 86.25 179 ASP A C 1
ATOM 1461 O O . ASP A 1 179 ? 11.424 -2.917 -23.589 1.00 86.25 179 ASP A O 1
ATOM 1465 N N . LEU A 1 180 ? 9.991 -2.890 -21.885 1.00 83.31 180 LEU A N 1
ATOM 1466 C CA . LEU A 1 180 ? 9.844 -1.429 -21.871 1.00 83.31 180 LEU A CA 1
ATOM 1467 C C . LEU A 1 180 ? 11.173 -0.691 -21.668 1.00 83.31 180 LEU A C 1
ATOM 1469 O O . LEU A 1 180 ? 11.383 0.374 -22.247 1.00 83.31 180 LEU A O 1
ATOM 1473 N N . LEU A 1 181 ? 12.068 -1.227 -20.836 1.00 81.69 181 LEU A N 1
ATOM 1474 C CA . LEU A 1 181 ? 13.369 -0.615 -20.575 1.00 81.69 181 LEU A CA 1
ATOM 1475 C C . LEU A 1 181 ? 14.369 -0.849 -21.718 1.00 81.69 181 LEU A C 1
ATOM 1477 O O . LEU A 1 181 ? 15.202 0.024 -21.958 1.00 81.69 181 LEU A O 1
ATOM 1481 N N . LEU A 1 182 ? 14.298 -1.980 -22.427 1.00 81.50 182 LEU A N 1
ATOM 1482 C CA . LEU A 1 182 ? 15.293 -2.422 -23.414 1.00 81.50 182 LEU A CA 1
ATOM 1483 C C . LEU A 1 182 ? 14.870 -2.173 -24.866 1.00 81.50 182 LEU A C 1
ATOM 1485 O O . LEU A 1 182 ? 15.675 -1.646 -25.627 1.00 81.50 182 LEU A O 1
ATOM 1489 N N . SER A 1 183 ? 13.617 -2.447 -25.239 1.00 72.06 183 SER A N 1
ATOM 1490 C CA . SER A 1 183 ? 13.057 -2.141 -26.575 1.00 72.06 183 SER A CA 1
ATOM 1491 C C . SER A 1 183 ? 13.005 -0.640 -26.859 1.00 72.06 183 SER A C 1
ATOM 1493 O O . SER A 1 183 ? 12.851 -0.185 -27.990 1.00 72.06 183 SER A O 1
ATOM 1495 N N . SER A 1 184 ? 13.222 0.142 -25.810 1.00 59.41 184 SER A N 1
ATOM 1496 C CA . SER A 1 184 ? 13.512 1.556 -25.863 1.00 59.41 184 SER A CA 1
ATOM 1497 C C . SER A 1 184 ? 14.750 1.915 -26.681 1.00 59.41 184 SER A C 1
ATOM 1499 O O . SER A 1 184 ? 14.801 3.018 -27.215 1.00 59.41 184 SER A O 1
ATOM 1501 N N . ALA A 1 185 ? 15.734 1.020 -26.793 1.00 56.28 185 ALA A N 1
ATOM 1502 C CA . ALA A 1 185 ? 17.077 1.347 -27.257 1.00 56.28 185 ALA A CA 1
ATOM 1503 C C . ALA A 1 185 ? 17.232 1.450 -28.786 1.00 56.28 185 ALA A C 1
ATOM 1505 O O . ALA A 1 185 ? 18.089 2.201 -29.255 1.00 56.28 185 ALA A O 1
ATOM 1506 N N . ASP A 1 186 ? 16.378 0.777 -29.561 1.00 54.19 186 ASP A N 1
ATOM 1507 C CA . ASP A 1 186 ? 16.635 0.522 -30.989 1.00 54.19 186 ASP A CA 1
ATOM 1508 C C . ASP A 1 186 ? 16.012 1.558 -31.954 1.00 54.19 186 ASP A C 1
ATOM 1510 O O . ASP A 1 186 ? 16.137 1.446 -33.170 1.00 54.19 186 ASP A O 1
ATOM 1514 N N . GLY A 1 187 ? 15.349 2.600 -31.438 1.00 53.00 187 GLY A N 1
ATOM 1515 C CA . GLY A 1 187 ? 14.520 3.522 -32.234 1.00 53.00 187 GLY A CA 1
ATOM 1516 C C . GLY A 1 187 ? 15.173 4.809 -32.764 1.00 53.00 187 GLY A C 1
ATOM 1517 O O . GLY A 1 187 ? 14.451 5.662 -33.281 1.00 53.00 187 GLY A O 1
ATOM 1518 N N . ILE A 1 188 ? 16.490 5.011 -32.636 1.00 54.03 188 ILE A N 1
ATOM 1519 C CA . ILE A 1 188 ? 17.167 6.187 -33.221 1.00 54.03 188 ILE A CA 1
ATOM 1520 C C . ILE A 1 188 ? 17.911 5.756 -34.487 1.00 54.03 188 ILE A C 1
ATOM 1522 O O . ILE A 1 188 ? 19.133 5.631 -34.499 1.00 54.03 188 ILE A O 1
ATOM 1526 N N . GLU A 1 189 ? 17.175 5.548 -35.578 1.00 55.69 189 GLU A N 1
ATOM 1527 C CA . GLU A 1 189 ? 17.789 5.657 -36.900 1.00 55.69 189 GLU A CA 1
ATOM 1528 C C . GLU A 1 189 ? 18.164 7.130 -37.118 1.00 55.69 189 GLU A C 1
ATOM 1530 O O . GLU A 1 189 ? 17.299 8.002 -37.251 1.00 55.69 189 GLU A O 1
ATOM 1535 N N . GLU A 1 190 ? 19.466 7.426 -37.124 1.00 53.97 190 GLU A N 1
ATOM 1536 C CA . GLU A 1 190 ? 19.982 8.702 -37.611 1.00 53.97 190 GLU A CA 1
ATOM 1537 C C . GLU A 1 190 ? 19.538 8.875 -39.068 1.00 53.97 190 GLU A C 1
ATOM 1539 O O . GLU A 1 190 ? 20.120 8.298 -39.989 1.00 53.97 190 GLU A O 1
ATOM 1544 N N . LYS A 1 191 ? 18.497 9.684 -39.294 1.00 52.28 191 LYS A N 1
ATOM 1545 C CA . LYS A 1 191 ? 18.246 10.249 -40.620 1.00 52.28 191 LYS A CA 1
ATOM 1546 C C . LYS A 1 191 ? 19.459 11.105 -40.989 1.00 52.28 191 LYS A C 1
ATOM 1548 O O . LYS A 1 191 ? 19.587 12.227 -40.501 1.00 52.28 191 LYS A O 1
ATOM 1553 N N . LYS A 1 192 ? 20.350 10.520 -41.790 1.00 52.38 192 LYS A N 1
ATOM 1554 C CA . LYS A 1 192 ? 21.427 11.213 -42.501 1.00 52.38 192 LYS A CA 1
ATOM 1555 C C . LYS A 1 192 ? 20.872 12.192 -43.526 1.00 52.38 192 LYS A C 1
ATOM 1557 O O . LYS A 1 192 ? 19.818 11.879 -44.126 1.00 52.38 192 LYS A O 1
#

pLDDT: mean 75.14, std 19.33, range [31.88, 97.44]

Sequence (192 aa):
MQDAHRDKLYFVKHRHGAQGKSVTVYNHTELTEWWARTNNTHDFVVQEEVVPHLYRGRKFVMRSHILVWHHQSAKNMENGSDRFANSFQEIEQASQLVVSAFERWLDDTFNTSLVIAPQTKCFALLGLDWLLQSPNPQHENKSTRLKLCEINTHPALGWGTMAKVPSPVFADLLEQTLDLLLSSADGIEEKK

Organism: NCBI:txid303405

Secondary structure (DSSP, 8-state):
--GGGTT-EEEEEETT--TTTTEEEEEHHHHHHHHHH-S--TTEEEEE---BPEETTEE--EEEEEEEEEE--GGGTT--SSHHHHHHHHHHHHHHHHHHHHHHHHHH-SS------S-EEEEEEEEEEEEEEPPPTTSS--S-EEEEEEEESS---STTTSTTS-HHHHHHHHHHHHHHHHTTTT------

Foldseek 3Di:
DVPPQQPWKKWKAFQPDPPCPGTDIDGPVRVVVVVVPDPDPPRIDIGIDQAFDDDVNHWDKDKDKDKDFDADDPPDPDDDDPVPVVVVVVVVVVVVVVVVVVVVCVVVVVDDDDAAAARTPDMFIKMWIKGFGQQDPVDPPRDTDIDTDDIHRCDDLDDPSPPDDDNVVSVVVVVVSVCRHPVRYPPDPPPD

Radius of gyration: 21.14 Å; chains: 1; bounding box: 49×39×69 Å